Protein AF-A0A4R6KCR7-F1 (afdb_monomer)

pLDDT: mean 74.29, std 14.19, range [29.34, 93.25]

Nearest PDB structures (foldseek):
  4h79-assembly1_A  TM=2.752E-01  e=7.069E+00  Thermobifida fusca YX

Secondary structure (DSSP, 8-state):
------------------TTPPPPHHHHHHSPPHHHHHHHHTTTS-HHHHHHHHHHHHHHB-TTSSB--TT---STT-HHHHHHHHHHHTHHHHHHHHTSSTTS--HHHHHHHHHHHHHHHHHH-HHHHHHHHHHHHHTTTS-PPPHHHHHHHHHHHHHHHHTTS-HHHHHHHHHHH--

Foldseek 3Di:
DDPDDDPPPLLDFDQPDLPPDDQDPCLVVLADALLVVLLVLCPPPDVVLSVVSVVVCVVQADPLGDGDCVVQPCDLLSFSSVVSCQLCCCLVLLLCLLLVVPVNPDDPRSVVLSVVLSVCCNPRRSSSSVSSSCVSCVVSVHHGDDSNSSRVSSVVSSVVSVVVQDNVSNVSSSVSVVD

Radius of gyration: 18.77 Å; Cα contacts (8 Å, |Δi|>4): 179; chains: 1; bounding box: 59×30×53 Å

Solvent-accessible surface area (backbone atoms only — not comparable to full-atom values): 10494 Å² total; per-residue (Å²): 137,83,81,81,75,79,84,80,74,79,79,73,77,69,74,70,76,69,80,86,68,79,60,49,69,64,52,59,71,56,42,82,53,69,64,56,56,50,50,61,71,47,60,93,54,61,68,70,55,53,54,52,51,50,55,49,48,61,70,33,43,40,99,55,36,44,70,66,55,91,83,60,62,93,47,96,74,42,19,63,60,43,55,43,50,55,61,56,61,37,49,59,39,53,30,42,49,68,57,58,79,31,92,79,53,59,74,69,56,44,54,51,52,35,53,50,42,45,51,36,31,76,74,42,7,54,32,37,34,49,45,51,47,38,54,38,26,54,74,60,76,44,88,46,77,51,66,71,58,50,26,52,42,46,48,53,44,50,54,59,50,50,74,73,60,50,73,66,59,50,52,52,20,54,53,55,67,77,104

Sequence (179 aa):
MRSVGLLSSSVAFEFPDPGRIEVSDEVRNGLIDPGDLLLELYEGTDPSVIRSVQAELDRVRRPKGGYDLSGVKHHKRSGPLFLLSWITSGDYIAVQVWAEHVGVLRGKQKNEVRGRVMSIVSQYGIPVAATWTILSWASTGVRGPRLDGLNHLLGTGYYEWQGKITNGMVIDSIRKWRA

Structure (mmCIF, N/CA/C/O backbone):
data_AF-A0A4R6KCR7-F1
#
_entry.id   AF-A0A4R6KCR7-F1
#
loop_
_atom_site.group_PDB
_atom_site.id
_atom_site.type_symbol
_atom_site.label_atom_id
_atom_site.label_alt_id
_atom_site.label_comp_id
_atom_site.label_asym_id
_atom_site.label_entity_id
_atom_site.label_seq_id
_atom_site.pdbx_PDB_ins_code
_atom_site.Cartn_x
_atom_site.Cartn_y
_atom_site.Cartn_z
_atom_site.occupancy
_atom_site.B_iso_or_equiv
_atom_site.auth_seq_id
_atom_site.auth_comp_id
_atom_site.auth_asym_id
_atom_site.auth_atom_id
_atom_site.pdbx_PDB_model_num
ATOM 1 N N . MET A 1 1 ? 41.735 12.741 -29.695 1.00 34.94 1 MET A N 1
ATOM 2 C CA . MET A 1 1 ? 40.719 12.749 -28.619 1.00 34.94 1 MET A CA 1
ATOM 3 C C . MET A 1 1 ? 39.351 12.560 -29.252 1.00 34.94 1 MET A C 1
ATOM 5 O O . MET A 1 1 ? 38.923 13.432 -29.992 1.00 34.94 1 MET A O 1
ATOM 9 N N . ARG A 1 2 ? 38.714 11.400 -29.053 1.00 29.69 2 ARG A N 1
ATOM 10 C CA . ARG A 1 2 ? 37.328 11.162 -29.484 1.00 29.69 2 ARG A CA 1
ATOM 11 C C . ARG A 1 2 ? 36.409 11.623 -28.359 1.00 29.69 2 ARG A C 1
ATOM 13 O O . ARG A 1 2 ? 36.552 11.156 -27.233 1.00 29.69 2 ARG A O 1
ATOM 20 N N . SER A 1 3 ? 35.523 12.562 -28.661 1.00 29.34 3 SER A N 1
ATOM 21 C CA . SER A 1 3 ? 34.427 12.962 -27.788 1.00 29.34 3 SER A CA 1
ATOM 22 C C . SER A 1 3 ? 33.547 11.745 -27.511 1.00 29.34 3 SER A C 1
ATOM 24 O O . SER A 1 3 ? 33.056 11.085 -28.426 1.00 29.34 3 SER A O 1
ATOM 26 N N . VAL A 1 4 ? 33.397 11.421 -26.230 1.00 34.41 4 VAL A N 1
ATOM 27 C CA . VAL A 1 4 ? 32.449 10.421 -25.745 1.00 34.41 4 VAL A CA 1
ATOM 28 C C . VAL A 1 4 ? 31.061 10.994 -26.005 1.00 34.41 4 VAL A C 1
ATOM 30 O O . VAL A 1 4 ? 30.657 11.966 -25.369 1.00 34.41 4 VAL A O 1
ATOM 33 N N . GLY A 1 5 ? 30.372 10.453 -27.008 1.00 30.05 5 GLY A N 1
ATOM 34 C CA . GLY A 1 5 ? 28.989 10.805 -27.292 1.00 30.05 5 GLY A CA 1
ATOM 35 C C . GLY A 1 5 ? 28.140 10.546 -26.052 1.00 30.05 5 GLY A C 1
ATOM 36 O O . GLY A 1 5 ? 28.102 9.423 -25.549 1.00 30.05 5 GLY A O 1
ATOM 37 N N . LEU A 1 6 ? 27.486 11.595 -25.551 1.00 36.34 6 LEU A N 1
ATOM 38 C CA . LEU A 1 6 ? 26.410 11.473 -24.579 1.00 36.34 6 LEU A CA 1
ATOM 39 C C . LEU A 1 6 ? 25.368 10.507 -25.149 1.00 36.34 6 LEU A C 1
ATOM 41 O O . LEU A 1 6 ? 24.723 10.803 -26.153 1.00 36.34 6 LEU A O 1
ATOM 45 N N . LEU A 1 7 ? 25.221 9.351 -24.506 1.00 36.88 7 LEU A N 1
ATOM 46 C CA . LEU A 1 7 ? 24.157 8.393 -24.775 1.00 36.88 7 LEU A CA 1
ATOM 47 C C . LEU A 1 7 ? 22.811 9.055 -24.448 1.00 36.88 7 LEU A C 1
ATOM 49 O O . LEU A 1 7 ? 22.323 8.987 -23.324 1.00 36.88 7 LEU A O 1
ATOM 53 N N . SER A 1 8 ? 22.205 9.718 -25.432 1.00 38.47 8 SER A N 1
ATOM 54 C CA . SER A 1 8 ? 20.780 10.037 -25.425 1.00 38.47 8 SER A CA 1
ATOM 55 C C . SER A 1 8 ? 20.010 8.883 -26.069 1.00 38.47 8 SER A C 1
ATOM 57 O O . SER A 1 8 ? 19.391 9.049 -27.119 1.00 38.47 8 SER A O 1
ATOM 59 N N . SER A 1 9 ? 20.064 7.684 -25.486 1.00 41.06 9 SER A N 1
ATOM 60 C CA . SER A 1 9 ? 19.091 6.653 -25.843 1.00 41.06 9 SER A CA 1
ATOM 61 C C . SER A 1 9 ? 17.825 6.923 -25.038 1.00 41.06 9 SER A C 1
ATOM 63 O O . SER A 1 9 ? 17.717 6.600 -23.857 1.00 41.06 9 SER A O 1
ATOM 65 N N . SER A 1 10 ? 16.849 7.575 -25.665 1.00 53.72 10 SER A N 1
ATOM 66 C CA . SER A 1 10 ? 15.475 7.532 -25.176 1.00 53.72 10 SER A CA 1
ATOM 67 C C . SER A 1 10 ? 15.025 6.074 -25.248 1.00 53.72 10 SER A C 1
ATOM 69 O O . SER A 1 10 ? 14.686 5.592 -26.327 1.00 53.72 10 SER A O 1
ATOM 71 N N . VAL A 1 11 ? 15.093 5.352 -24.127 1.00 55.22 11 VAL A N 1
ATOM 72 C CA . VAL A 1 11 ? 14.535 4.000 -24.026 1.00 55.22 11 VAL A CA 1
ATOM 73 C C . VAL A 1 11 ? 13.043 4.127 -24.324 1.00 55.22 11 VAL A C 1
ATOM 75 O O . VAL A 1 11 ? 12.305 4.794 -23.592 1.00 55.22 11 VAL A O 1
ATOM 78 N N . ALA A 1 12 ? 12.620 3.566 -25.454 1.00 57.44 12 ALA A N 1
ATOM 79 C CA . ALA A 1 12 ? 11.213 3.444 -25.781 1.00 57.44 12 ALA A CA 1
ATOM 80 C C . ALA A 1 12 ? 10.637 2.361 -24.867 1.00 57.44 12 ALA A C 1
ATOM 82 O O . ALA A 1 12 ? 11.039 1.203 -24.938 1.00 57.44 12 ALA A O 1
ATOM 83 N N . PHE A 1 13 ? 9.747 2.761 -23.963 1.00 59.38 13 PHE A N 1
ATOM 84 C CA . PHE A 1 13 ? 8.995 1.818 -23.154 1.00 59.38 13 PHE A CA 1
ATOM 85 C C . PHE A 1 13 ? 7.763 1.392 -23.933 1.00 59.38 13 PHE A C 1
ATOM 87 O O . PHE A 1 13 ? 6.854 2.194 -24.154 1.00 59.38 13 PHE A O 1
ATOM 94 N N . GLU A 1 14 ? 7.727 0.124 -24.315 1.00 59.50 14 GLU A N 1
ATOM 95 C CA . GLU A 1 14 ? 6.466 -0.524 -24.622 1.00 59.50 14 GLU A CA 1
ATOM 96 C C . GLU A 1 14 ? 5.866 -1.000 -23.311 1.00 59.50 14 GLU A C 1
ATOM 98 O O . GLU A 1 14 ? 6.447 -1.798 -22.577 1.00 59.50 14 GLU A O 1
ATOM 103 N N . PHE A 1 15 ? 4.713 -0.431 -22.994 1.00 62.47 15 PHE A N 1
ATOM 104 C CA . PHE A 1 15 ? 3.974 -0.747 -21.792 1.00 62.47 15 PHE A CA 1
ATOM 105 C C . PHE A 1 15 ? 2.998 -1.868 -22.127 1.00 62.47 15 PHE A C 1
ATOM 107 O O . PHE A 1 15 ? 1.967 -1.572 -22.740 1.00 62.47 15 PHE A O 1
ATOM 114 N N . PRO A 1 16 ? 3.305 -3.131 -21.776 1.00 61.81 16 PRO A N 1
ATOM 115 C CA . PRO A 1 16 ? 2.374 -4.220 -22.005 1.00 61.81 16 PRO A CA 1
ATOM 116 C C . PRO A 1 16 ? 1.050 -3.891 -21.321 1.00 61.81 16 PRO A C 1
ATOM 118 O O . PRO A 1 16 ? 1.024 -3.325 -20.221 1.00 61.81 16 PRO A O 1
ATOM 121 N N . ASP A 1 17 ? -0.049 -4.218 -21.993 1.00 64.94 17 ASP A N 1
ATOM 122 C CA . ASP A 1 17 ? -1.379 -4.061 -21.423 1.00 64.94 17 ASP A CA 1
ATOM 123 C C . ASP A 1 17 ? -1.441 -4.866 -20.113 1.00 64.94 17 ASP A C 1
ATOM 125 O O . ASP A 1 17 ? -1.051 -6.041 -20.110 1.00 64.94 17 ASP A O 1
ATOM 129 N N . PRO A 1 18 ? -1.863 -4.272 -18.981 1.00 56.81 18 PRO A N 1
ATOM 130 C CA . PRO A 1 18 ? -1.873 -4.974 -17.705 1.00 56.81 18 PRO A CA 1
ATOM 131 C C . PRO A 1 18 ? -2.708 -6.264 -17.675 1.00 56.81 18 PRO A C 1
ATOM 133 O O . PRO A 1 18 ? -2.521 -7.050 -16.750 1.00 56.81 18 PRO A O 1
ATOM 136 N N . GLY A 1 19 ? -3.578 -6.514 -18.665 1.00 62.25 19 GLY A N 1
ATOM 137 C CA . GLY A 1 19 ? -4.166 -7.827 -18.969 1.00 62.25 19 GLY A CA 1
ATOM 138 C C . GLY A 1 19 ? -4.512 -8.711 -17.756 1.00 62.25 19 GLY A C 1
ATOM 139 O O . GLY A 1 19 ? -5.023 -8.255 -16.733 1.00 62.25 19 GLY A O 1
ATOM 140 N N . ARG A 1 20 ? -4.234 -10.019 -17.855 1.00 62.94 20 ARG A N 1
ATOM 141 C CA . ARG A 1 20 ? -4.165 -10.920 -16.691 1.00 62.94 20 ARG A CA 1
ATOM 142 C C . ARG A 1 20 ? -2.702 -11.091 -16.290 1.00 62.94 20 ARG A C 1
ATOM 144 O O . ARG A 1 20 ? -2.091 -12.096 -16.626 1.00 62.94 20 ARG A O 1
ATOM 151 N N . ILE A 1 21 ? -2.139 -10.122 -15.575 1.00 69.69 21 ILE A N 1
ATOM 152 C CA . ILE A 1 21 ? -0.848 -10.335 -14.913 1.00 69.69 21 ILE A CA 1
ATOM 153 C C . ILE A 1 21 ? -1.020 -11.370 -13.805 1.00 69.69 21 ILE A C 1
ATOM 155 O O . ILE A 1 21 ? -1.771 -11.159 -12.845 1.00 69.69 21 ILE A O 1
ATOM 159 N N . GLU A 1 22 ? -0.328 -12.493 -13.959 1.00 75.50 22 GLU A N 1
ATOM 160 C CA . GLU A 1 22 ? -0.143 -13.466 -12.893 1.00 75.50 22 GLU A CA 1
ATOM 161 C C . GLU A 1 22 ? 0.935 -12.954 -11.942 1.00 75.50 22 GLU A C 1
ATOM 163 O O . GLU A 1 22 ? 2.081 -12.746 -12.328 1.00 75.50 22 GLU A O 1
ATOM 168 N N . VAL A 1 23 ? 0.544 -12.714 -10.692 1.00 76.50 23 VAL A N 1
ATOM 169 C CA . VAL A 1 23 ? 1.469 -12.326 -9.626 1.00 76.50 23 VAL A CA 1
ATOM 170 C C . VAL A 1 23 ? 2.087 -13.599 -9.074 1.00 76.50 23 VAL A C 1
ATOM 172 O O . VAL A 1 23 ? 1.353 -14.432 -8.535 1.00 76.50 23 VAL A O 1
ATOM 175 N N . SER A 1 24 ? 3.408 -13.733 -9.191 1.00 77.75 24 SER A N 1
ATOM 176 C CA . SER A 1 24 ? 4.134 -14.841 -8.569 1.00 77.75 24 SER A CA 1
ATOM 177 C C . SER A 1 24 ? 3.988 -14.794 -7.048 1.00 77.75 24 SER A C 1
ATOM 179 O O . SER A 1 24 ? 3.844 -13.722 -6.456 1.00 77.75 24 SER A O 1
ATOM 181 N N . ASP A 1 25 ? 4.060 -15.952 -6.394 1.00 79.31 25 ASP A N 1
ATOM 182 C CA . ASP A 1 25 ? 4.005 -16.009 -4.929 1.00 79.31 25 ASP A CA 1
ATOM 183 C C . ASP A 1 25 ? 5.182 -15.259 -4.289 1.00 79.31 25 ASP A C 1
ATOM 185 O O . ASP A 1 25 ? 5.028 -14.671 -3.224 1.00 79.31 25 ASP A O 1
ATOM 189 N N . GLU A 1 26 ? 6.328 -15.194 -4.975 1.00 81.06 26 GLU A N 1
ATOM 190 C CA . GLU A 1 26 ? 7.473 -14.376 -4.565 1.00 81.06 26 GLU A CA 1
ATOM 191 C C . GLU A 1 26 ? 7.087 -12.894 -4.456 1.00 81.06 26 GLU A C 1
ATOM 193 O O . GLU A 1 26 ? 7.290 -12.283 -3.414 1.00 81.06 26 GLU A O 1
ATOM 198 N N . VAL A 1 27 ? 6.451 -12.321 -5.486 1.00 79.00 27 VAL A N 1
ATOM 199 C CA . VAL A 1 27 ? 6.015 -10.915 -5.464 1.00 79.00 27 VAL A CA 1
ATOM 200 C C . VAL A 1 27 ? 4.859 -10.705 -4.488 1.00 79.00 27 VAL A C 1
ATOM 202 O O . VAL A 1 27 ? 4.798 -9.675 -3.823 1.00 79.00 27 VAL A O 1
ATOM 205 N N . ARG A 1 28 ? 3.936 -11.666 -4.384 1.00 76.75 28 ARG A N 1
ATOM 206 C CA . ARG A 1 28 ? 2.794 -11.567 -3.467 1.00 76.75 28 ARG A CA 1
ATOM 207 C C . ARG A 1 28 ? 3.235 -11.537 -2.005 1.00 76.75 28 ARG A C 1
ATOM 209 O O . ARG A 1 28 ? 2.677 -10.763 -1.241 1.00 76.75 28 ARG A O 1
ATOM 216 N N . ASN A 1 29 ? 4.208 -12.368 -1.644 1.00 80.38 29 ASN A N 1
ATOM 217 C CA . ASN A 1 29 ? 4.650 -12.542 -0.260 1.00 80.38 29 ASN A CA 1
ATOM 218 C C . ASN A 1 29 ? 5.866 -11.672 0.093 1.00 80.38 29 ASN A C 1
ATOM 220 O O . ASN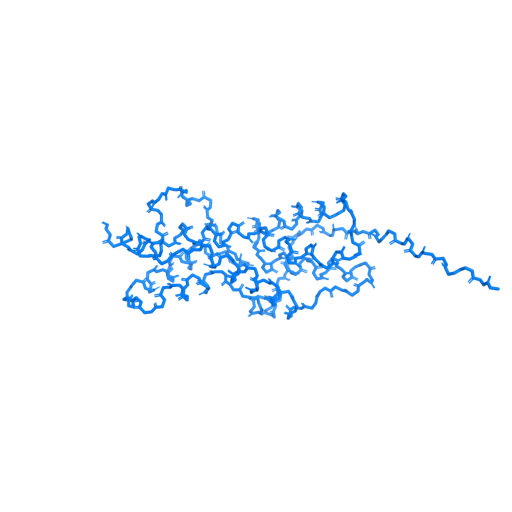 A 1 29 ? 6.162 -11.483 1.267 1.00 80.38 29 ASN A O 1
ATOM 224 N N . GLY A 1 30 ? 6.600 -11.183 -0.908 1.00 77.62 30 GLY A N 1
ATOM 225 C CA . GLY A 1 30 ? 7.827 -10.411 -0.721 1.00 77.62 30 GLY A CA 1
ATOM 226 C C . GLY A 1 30 ? 7.625 -8.900 -0.622 1.00 77.62 30 GLY A C 1
ATOM 227 O O . GLY A 1 30 ? 8.596 -8.189 -0.382 1.00 77.62 30 GLY A O 1
ATOM 228 N N . LEU A 1 31 ? 6.405 -8.396 -0.829 1.00 81.38 31 LEU A N 1
ATOM 229 C CA . LEU A 1 31 ? 6.083 -6.977 -0.681 1.00 81.38 31 LEU A CA 1
ATOM 230 C C . LEU A 1 31 ? 5.376 -6.729 0.646 1.00 81.38 31 LEU A C 1
ATOM 232 O O . LEU A 1 31 ? 4.429 -7.432 0.986 1.00 81.38 31 LEU A O 1
ATOM 236 N N . ILE A 1 32 ? 5.809 -5.687 1.349 1.00 81.81 32 ILE A N 1
ATOM 237 C CA . ILE A 1 32 ? 5.159 -5.206 2.562 1.00 81.81 32 ILE A CA 1
ATOM 238 C C . ILE A 1 32 ? 3.704 -4.815 2.274 1.00 81.81 32 ILE A C 1
ATOM 240 O O . ILE A 1 32 ? 3.407 -4.108 1.305 1.00 81.81 32 ILE A O 1
ATOM 244 N N . ASP A 1 33 ? 2.795 -5.287 3.121 1.00 84.31 33 ASP A N 1
ATOM 245 C CA . ASP A 1 33 ? 1.373 -4.994 3.022 1.00 84.31 33 ASP A CA 1
ATOM 246 C C . ASP A 1 33 ? 1.021 -3.801 3.941 1.00 84.31 33 ASP A C 1
ATOM 248 O O . ASP A 1 33 ? 1.394 -3.782 5.115 1.00 84.31 33 ASP A O 1
ATOM 252 N N . PRO A 1 34 ? 0.312 -2.767 3.449 1.00 84.44 34 PRO A N 1
ATOM 253 C CA . PRO A 1 34 ? -0.017 -1.596 4.264 1.00 84.44 34 PRO A CA 1
ATOM 254 C C . PRO A 1 34 ? -1.001 -1.903 5.405 1.00 84.44 34 PRO A C 1
ATOM 256 O O . PRO A 1 34 ? -1.097 -1.127 6.357 1.00 84.44 34 PRO A O 1
ATOM 259 N N . GLY A 1 35 ? -1.739 -3.012 5.327 1.00 89.50 35 GLY A N 1
ATOM 260 C CA . GLY A 1 35 ? -2.522 -3.542 6.434 1.00 89.50 35 GLY A CA 1
ATOM 261 C C . GLY A 1 35 ? -1.653 -4.099 7.553 1.00 89.50 35 GLY A C 1
ATOM 262 O O . GLY A 1 35 ? -2.023 -3.931 8.710 1.00 89.50 35 GLY A O 1
ATOM 263 N N . ASP A 1 36 ? -0.484 -4.663 7.245 1.00 89.56 36 ASP A N 1
ATOM 264 C CA . ASP A 1 36 ? 0.458 -5.118 8.272 1.00 89.56 36 ASP A CA 1
ATOM 265 C C . ASP A 1 36 ? 0.994 -3.912 9.057 1.00 89.56 36 ASP A C 1
ATOM 267 O O . ASP A 1 36 ? 0.925 -3.903 10.284 1.00 89.56 36 ASP A O 1
ATOM 271 N N . LEU A 1 37 ? 1.364 -2.818 8.374 1.00 89.44 37 LEU A N 1
ATOM 272 C CA . LEU A 1 37 ? 1.721 -1.560 9.049 1.00 89.44 37 LEU A CA 1
ATOM 273 C C . LEU A 1 37 ? 0.551 -0.986 9.869 1.00 89.44 37 LEU A C 1
ATOM 275 O O . LEU A 1 37 ? 0.747 -0.416 10.945 1.00 89.44 37 LEU A O 1
ATOM 279 N N . LEU A 1 38 ? -0.688 -1.103 9.377 1.00 91.56 38 LEU A N 1
ATOM 280 C CA . LEU A 1 38 ? -1.853 -0.698 10.162 1.00 91.56 38 LEU A CA 1
ATOM 281 C C . LEU A 1 38 ? -1.973 -1.535 11.440 1.00 91.56 38 LEU A C 1
ATOM 283 O O . LEU A 1 38 ? -2.311 -0.982 12.478 1.00 91.56 38 LEU A O 1
ATOM 287 N N . LEU A 1 39 ? -1.712 -2.839 11.390 1.00 92.62 39 LEU A N 1
ATOM 288 C CA . LEU A 1 39 ? -1.746 -3.696 12.574 1.00 92.62 39 LEU A CA 1
ATOM 289 C C . LEU A 1 39 ? -0.618 -3.345 13.548 1.00 92.62 39 LEU A C 1
ATOM 291 O O . LEU A 1 39 ? -0.894 -3.244 14.742 1.00 92.62 39 LEU A O 1
ATOM 295 N N . GLU A 1 40 ? 0.587 -3.056 13.045 1.00 92.06 40 GLU A N 1
ATOM 296 C CA . GLU A 1 40 ? 1.712 -2.546 13.845 1.00 92.06 40 GLU A CA 1
ATOM 297 C C . GLU A 1 40 ? 1.321 -1.272 14.612 1.00 92.06 40 GLU A C 1
ATOM 299 O O . GLU A 1 40 ? 1.567 -1.146 15.809 1.00 92.06 40 GLU A O 1
ATOM 304 N N . LEU A 1 41 ? 0.616 -0.337 13.963 1.00 91.38 41 LEU A N 1
ATOM 305 C CA . LEU A 1 41 ? 0.118 0.881 14.617 1.00 91.38 41 LEU A CA 1
ATOM 306 C C . LEU A 1 41 ? -0.875 0.615 15.758 1.00 91.38 41 LEU A C 1
ATOM 308 O O . LEU A 1 41 ? -1.099 1.491 16.595 1.00 91.38 41 LEU A O 1
ATOM 312 N N . TYR A 1 42 ? -1.502 -0.559 15.773 1.00 91.25 42 TYR A N 1
ATOM 313 C CA . TYR A 1 42 ? -2.482 -0.981 16.770 1.00 91.25 42 TYR A CA 1
ATOM 314 C C . TYR A 1 42 ? -1.899 -1.986 17.770 1.00 91.25 42 TYR A C 1
ATOM 316 O O . TYR A 1 42 ? -2.629 -2.473 18.644 1.00 91.25 42 TYR A O 1
ATOM 324 N N . GLU A 1 43 ? -0.602 -2.285 17.695 1.00 89.62 43 GLU A N 1
ATOM 325 C CA . GLU A 1 43 ? 0.080 -3.088 18.702 1.00 89.62 43 GLU A CA 1
ATOM 326 C C . GLU A 1 43 ? -0.062 -2.466 20.097 1.00 89.62 43 GLU A C 1
ATOM 328 O O . GLU A 1 43 ? -0.155 -1.251 20.283 1.00 89.62 43 GLU A O 1
ATOM 333 N N . GLY A 1 44 ? -0.153 -3.325 21.113 1.00 86.25 44 GLY A N 1
ATOM 334 C CA . GLY A 1 44 ? -0.387 -2.899 22.496 1.00 86.25 44 GLY A CA 1
ATOM 335 C C . GLY A 1 44 ? -1.827 -2.468 22.804 1.00 86.25 44 GLY A C 1
ATOM 336 O O . GLY A 1 44 ? -2.129 -2.133 23.951 1.00 86.25 44 GLY A O 1
ATOM 337 N N . THR A 1 45 ? -2.738 -2.502 21.826 1.00 88.56 45 THR A N 1
ATOM 338 C CA . THR A 1 45 ? -4.178 -2.347 22.074 1.00 88.56 45 THR A CA 1
ATOM 339 C C . THR A 1 45 ? -4.823 -3.670 22.503 1.00 88.56 45 THR A C 1
ATOM 341 O O . THR A 1 45 ? -4.192 -4.726 22.522 1.00 88.56 45 THR A O 1
ATOM 344 N N . ASP A 1 46 ? -6.100 -3.618 22.893 1.00 90.31 46 ASP A N 1
ATOM 345 C CA . ASP A 1 46 ? -6.846 -4.820 23.274 1.00 90.31 46 ASP A CA 1
ATOM 346 C C . ASP A 1 46 ? -6.867 -5.845 22.117 1.00 90.31 46 ASP A C 1
ATOM 348 O O . ASP A 1 46 ? -7.247 -5.477 20.999 1.00 90.31 46 ASP A O 1
ATOM 352 N N . PRO A 1 47 ? -6.542 -7.132 22.357 1.00 92.50 47 PRO A N 1
ATOM 353 C CA . PRO A 1 47 ? -6.512 -8.155 21.310 1.00 92.50 47 PRO A CA 1
ATOM 354 C C . PRO A 1 47 ? -7.816 -8.299 20.509 1.00 92.50 47 PRO A C 1
ATOM 356 O O . PRO A 1 47 ? -7.788 -8.724 19.355 1.00 92.50 47 PRO A O 1
ATOM 359 N N . SER A 1 48 ? -8.972 -7.966 21.090 1.00 90.69 48 SER A N 1
ATOM 360 C CA . SER A 1 48 ? -10.257 -7.955 20.376 1.00 90.69 48 SER A CA 1
ATOM 361 C C . SER A 1 48 ? -10.333 -6.866 19.305 1.00 90.69 48 SER A C 1
ATOM 363 O O . SER A 1 48 ? -10.921 -7.093 18.246 1.00 90.69 48 SER A O 1
ATOM 365 N N . VAL A 1 49 ? -9.695 -5.715 19.540 1.00 89.56 49 VAL A N 1
ATOM 366 C CA . VAL A 1 49 ? -9.590 -4.633 18.556 1.00 89.56 49 VAL A CA 1
ATOM 367 C C . VAL A 1 49 ? -8.713 -5.090 17.402 1.00 89.56 49 VAL A C 1
ATOM 369 O O . VAL A 1 49 ? -9.154 -5.001 16.263 1.00 89.56 49 VAL A O 1
ATOM 372 N N . ILE A 1 50 ? -7.539 -5.659 17.689 1.00 92.31 50 ILE A N 1
ATOM 373 C CA . ILE A 1 50 ? -6.617 -6.171 16.661 1.00 92.31 50 ILE A CA 1
ATOM 374 C C . ILE A 1 50 ? -7.315 -7.213 15.777 1.00 92.31 50 ILE A C 1
ATOM 376 O O . ILE A 1 50 ? -7.295 -7.092 14.556 1.00 92.31 50 ILE A O 1
ATOM 380 N N . ARG A 1 51 ? -8.026 -8.183 16.374 1.00 91.81 51 ARG A N 1
ATOM 381 C CA . ARG A 1 51 ? -8.811 -9.174 15.610 1.00 91.81 51 ARG A CA 1
ATOM 382 C C . ARG A 1 51 ? -9.888 -8.536 14.732 1.00 91.81 51 ARG A C 1
ATOM 384 O O . ARG A 1 51 ? -10.112 -8.994 13.618 1.00 91.81 51 ARG A O 1
ATOM 391 N N . SER A 1 52 ? -10.548 -7.490 15.225 1.00 90.00 52 SER A N 1
ATOM 392 C CA . SER A 1 52 ? -11.578 -6.775 14.462 1.00 90.00 52 SER A CA 1
ATOM 393 C C . SER A 1 52 ? -10.977 -5.995 13.291 1.00 90.00 52 SER A C 1
ATOM 395 O O . SER A 1 52 ? -11.549 -5.993 12.205 1.00 90.00 52 SER A O 1
ATOM 397 N N . VAL A 1 53 ? -9.812 -5.367 13.492 1.00 91.00 53 VAL A N 1
ATOM 398 C CA . VAL A 1 53 ? -9.066 -4.698 12.418 1.00 91.00 53 VAL A CA 1
ATOM 399 C C . VAL A 1 53 ? -8.635 -5.713 11.364 1.00 91.00 53 VAL A C 1
ATOM 401 O O . VAL A 1 53 ? -8.899 -5.488 10.189 1.00 91.00 53 VAL A O 1
ATOM 404 N N . GLN A 1 54 ? -8.055 -6.847 11.771 1.00 93.25 54 GLN A N 1
ATOM 405 C CA . GLN A 1 54 ? -7.657 -7.916 10.851 1.00 93.25 54 GLN A CA 1
ATOM 406 C C . GLN A 1 54 ? -8.835 -8.411 10.005 1.00 93.25 54 GLN A C 1
ATOM 408 O O . GLN A 1 54 ? -8.723 -8.476 8.787 1.00 93.25 54 GLN A O 1
ATOM 413 N N . ALA A 1 55 ? -9.981 -8.704 10.627 1.00 90.88 55 ALA A N 1
ATOM 414 C CA . ALA A 1 55 ? -11.159 -9.180 9.903 1.00 90.88 55 ALA A CA 1
ATOM 415 C C . ALA A 1 55 ? -11.645 -8.172 8.847 1.00 90.88 55 ALA A C 1
ATOM 417 O O . ALA A 1 55 ? -12.080 -8.556 7.762 1.00 90.88 55 ALA A O 1
ATOM 418 N N . GLU A 1 56 ? -11.548 -6.875 9.138 1.00 88.81 56 GLU A N 1
ATOM 419 C CA . GLU A 1 56 ? -11.899 -5.837 8.174 1.00 88.81 56 GLU A CA 1
ATOM 420 C C . GLU A 1 56 ? -10.860 -5.649 7.077 1.00 88.81 56 GLU A C 1
ATOM 422 O O . GLU A 1 56 ? -11.239 -5.453 5.921 1.00 88.81 56 GLU A O 1
ATOM 427 N N . LEU A 1 57 ? -9.572 -5.769 7.406 1.00 90.19 57 LEU A N 1
ATOM 428 C CA . LEU A 1 57 ? -8.515 -5.842 6.403 1.00 90.19 57 LEU A CA 1
ATOM 429 C C . LEU A 1 57 ? -8.782 -7.000 5.445 1.00 90.19 57 LEU A C 1
ATOM 431 O O . LEU A 1 57 ? -8.803 -6.778 4.240 1.00 90.19 57 LEU A O 1
ATOM 435 N N . ASP A 1 58 ? -9.078 -8.191 5.959 1.00 90.31 58 ASP A N 1
ATOM 436 C CA . ASP A 1 58 ? -9.380 -9.365 5.140 1.00 90.31 58 ASP A CA 1
ATOM 437 C C . ASP A 1 58 ? -10.634 -9.150 4.278 1.00 90.31 58 ASP A C 1
ATOM 439 O O . ASP A 1 58 ? -10.661 -9.555 3.116 1.00 90.31 58 ASP A O 1
ATOM 443 N N . ARG A 1 59 ? -11.655 -8.452 4.801 1.00 88.44 59 ARG A N 1
ATOM 444 C CA . ARG A 1 59 ? -12.884 -8.125 4.058 1.00 88.44 59 ARG A CA 1
ATOM 445 C C . ARG A 1 59 ? -12.632 -7.191 2.874 1.00 88.44 59 ARG A C 1
ATOM 447 O O . ARG A 1 59 ? -13.276 -7.345 1.837 1.00 88.44 59 ARG A O 1
ATOM 454 N N . VAL A 1 60 ? -11.766 -6.188 3.033 1.00 86.12 60 VAL A N 1
ATOM 455 C CA . VAL A 1 60 ? -11.471 -5.202 1.974 1.00 86.12 60 VAL A CA 1
ATOM 456 C C . VAL A 1 60 ? -10.253 -5.567 1.125 1.00 86.12 60 VAL A C 1
ATOM 458 O O . VAL A 1 60 ? -10.016 -4.926 0.099 1.00 86.12 60 VAL A O 1
ATOM 461 N N . ARG A 1 61 ? -9.479 -6.587 1.508 1.00 86.12 61 ARG A N 1
ATOM 462 C CA . ARG A 1 61 ? -8.316 -7.059 0.753 1.00 86.12 61 ARG A CA 1
ATOM 463 C C . ARG A 1 61 ? -8.770 -7.725 -0.544 1.00 86.12 61 ARG A C 1
ATOM 465 O O . ARG A 1 61 ? -9.669 -8.564 -0.573 1.00 86.12 61 ARG A O 1
ATOM 472 N N . ARG A 1 62 ? -8.141 -7.347 -1.655 1.00 79.62 62 ARG A N 1
ATOM 473 C CA . ARG A 1 62 ? -8.459 -7.913 -2.972 1.00 79.62 62 ARG A CA 1
ATOM 474 C C . ARG A 1 62 ? -7.714 -9.234 -3.191 1.00 79.62 62 ARG A C 1
ATOM 476 O O . ARG A 1 62 ? -6.580 -9.369 -2.733 1.00 79.62 62 ARG A O 1
ATOM 483 N N . PRO A 1 63 ? -8.256 -10.166 -4.002 1.00 72.81 63 PRO A N 1
ATOM 484 C CA . PRO A 1 63 ? -7.606 -11.453 -4.289 1.00 72.81 63 PRO A CA 1
ATOM 485 C C . PRO A 1 63 ? -6.198 -11.350 -4.894 1.00 72.81 63 PRO A C 1
ATOM 487 O O . PRO A 1 63 ? -5.408 -12.282 -4.791 1.00 72.81 63 PRO A O 1
ATOM 490 N N . LYS A 1 64 ? -5.886 -10.230 -5.556 1.00 66.06 64 LYS A N 1
ATOM 491 C CA . LYS A 1 64 ? -4.591 -9.978 -6.209 1.00 66.06 64 LYS A CA 1
ATOM 492 C C . LYS A 1 64 ? -3.676 -9.032 -5.413 1.00 66.06 64 LYS A C 1
ATOM 494 O O . LYS A 1 64 ? -2.634 -8.623 -5.922 1.00 66.06 64 LYS A O 1
ATOM 499 N N . GLY A 1 65 ? -4.050 -8.718 -4.171 1.00 69.81 65 GLY A N 1
ATOM 500 C CA . GLY A 1 65 ? -3.380 -7.752 -3.302 1.00 69.81 65 GLY A CA 1
ATOM 501 C C . GLY A 1 65 ? -3.989 -6.351 -3.365 1.00 69.81 65 GLY A C 1
ATOM 502 O O . GLY A 1 65 ? -4.768 -6.029 -4.262 1.00 69.81 65 GLY A O 1
ATOM 503 N N . GLY A 1 66 ? -3.636 -5.510 -2.391 1.00 75.62 66 GLY A N 1
ATOM 504 C CA . GLY A 1 66 ? -4.231 -4.183 -2.209 1.00 75.62 66 GLY A CA 1
ATOM 505 C C . GLY A 1 66 ? -5.626 -4.214 -1.575 1.00 75.62 66 GLY A C 1
ATOM 506 O O . GLY A 1 66 ? -6.141 -5.272 -1.207 1.00 75.62 66 GLY A O 1
ATOM 507 N N . TYR A 1 67 ? -6.239 -3.034 -1.461 1.00 81.38 67 TYR A N 1
ATOM 508 C CA . TYR A 1 67 ? -7.454 -2.813 -0.675 1.00 81.38 67 TYR A CA 1
ATOM 509 C C . TYR A 1 67 ? -8.534 -2.085 -1.477 1.00 81.38 67 TYR A C 1
ATOM 511 O O . TYR A 1 67 ? -8.274 -1.050 -2.088 1.00 81.38 67 TYR A O 1
ATOM 519 N N . ASP A 1 68 ? -9.763 -2.604 -1.471 1.00 81.75 68 ASP A N 1
ATOM 520 C CA . ASP A 1 68 ? -10.919 -1.894 -2.012 1.00 81.75 68 ASP A CA 1
ATOM 521 C C . ASP A 1 68 ? -11.539 -0.962 -0.967 1.00 81.75 68 ASP A C 1
ATOM 523 O O . ASP A 1 68 ? -12.337 -1.366 -0.121 1.00 81.75 68 ASP A O 1
ATOM 527 N N . LEU A 1 69 ? -11.171 0.315 -1.051 1.00 77.19 69 LEU A N 1
ATOM 528 C CA . LEU A 1 69 ? -11.658 1.355 -0.147 1.00 77.19 69 LEU A CA 1
ATOM 529 C C . LEU A 1 69 ? -12.750 2.231 -0.771 1.00 77.19 69 LEU A C 1
ATOM 531 O O . LEU A 1 69 ? -13.145 3.225 -0.169 1.00 77.19 69 LEU A O 1
ATOM 535 N N . SER A 1 70 ? -13.276 1.870 -1.947 1.00 71.00 70 SER A N 1
ATOM 536 C CA . SER A 1 70 ? -14.267 2.670 -2.687 1.00 71.00 70 SER A CA 1
ATOM 537 C C . SER A 1 70 ? -15.560 2.959 -1.900 1.00 71.00 70 SER A C 1
ATOM 539 O O . SER A 1 70 ? -16.220 3.970 -2.137 1.00 71.00 70 SER A O 1
ATOM 541 N N . GLY A 1 71 ? -15.896 2.121 -0.912 1.00 64.19 71 GLY A N 1
ATOM 542 C CA . GLY A 1 71 ? -17.015 2.324 0.019 1.00 64.19 71 GLY A CA 1
ATOM 543 C C . GLY A 1 71 ? -16.643 2.959 1.367 1.00 64.19 71 GLY A C 1
ATOM 544 O O . GLY A 1 71 ? -17.532 3.283 2.161 1.00 64.19 71 GLY A O 1
ATOM 545 N N . VAL A 1 72 ? -15.353 3.150 1.655 1.00 67.19 72 VAL A N 1
ATOM 546 C CA . VAL A 1 72 ? -14.880 3.747 2.909 1.00 67.19 72 VAL A CA 1
ATOM 547 C C . VAL A 1 72 ? -15.013 5.256 2.789 1.00 67.19 72 VAL A C 1
ATOM 549 O O . VAL A 1 72 ? -14.172 5.945 2.219 1.00 67.19 72 VAL A O 1
ATOM 552 N N . LYS A 1 73 ? -16.099 5.804 3.333 1.00 57.69 73 LYS A N 1
ATOM 553 C CA . LYS A 1 73 ? -16.287 7.257 3.349 1.00 57.69 73 LYS A CA 1
ATOM 554 C C . LYS A 1 73 ? -15.100 7.899 4.079 1.00 57.69 73 LYS A C 1
ATOM 556 O O . LYS A 1 73 ? -14.818 7.507 5.205 1.00 57.69 73 LYS A O 1
ATOM 561 N N . HIS A 1 74 ? -14.434 8.914 3.524 1.00 58.31 74 HIS A N 1
ATOM 562 C CA . HIS A 1 74 ? -13.383 9.683 4.225 1.00 58.31 74 HIS A CA 1
ATOM 563 C C . HIS A 1 74 ? -13.964 10.621 5.297 1.00 58.31 74 HIS A C 1
ATOM 565 O O . HIS A 1 74 ? -13.626 11.798 5.412 1.00 58.31 74 HIS A O 1
ATOM 571 N N . HIS A 1 75 ? -14.913 10.130 6.079 1.00 55.06 75 HIS A N 1
ATOM 572 C CA . HIS A 1 75 ? -15.411 10.836 7.236 1.00 55.06 75 HIS A CA 1
ATOM 573 C C . HIS A 1 75 ? -14.546 10.438 8.422 1.00 55.06 75 HIS A C 1
ATOM 575 O O . HIS A 1 75 ? -14.089 9.303 8.526 1.00 55.06 75 HIS A O 1
ATOM 581 N N . LYS A 1 76 ? -14.392 11.342 9.390 1.00 56.62 76 LYS A N 1
ATOM 582 C CA . LYS A 1 76 ? -13.694 11.044 10.647 1.00 56.62 76 LYS A CA 1
ATOM 583 C C . LYS A 1 76 ? -14.259 9.816 11.386 1.00 56.62 76 LYS A C 1
ATOM 585 O O . LYS A 1 76 ? -13.650 9.437 12.372 1.00 56.62 76 LYS A O 1
ATOM 590 N N . ARG A 1 77 ? -15.391 9.231 10.964 1.00 59.03 77 ARG A N 1
ATOM 591 C CA . ARG A 1 77 ? -16.081 8.078 11.569 1.00 59.03 77 ARG A CA 1
ATOM 592 C C . ARG A 1 77 ? -15.607 6.702 11.079 1.00 59.03 77 ARG A C 1
ATOM 594 O O . ARG A 1 77 ? -16.091 5.711 11.597 1.00 59.03 77 ARG A O 1
ATOM 601 N N . SER A 1 78 ? -14.669 6.619 10.139 1.00 69.06 78 SER A N 1
ATOM 602 C CA . SER A 1 78 ? -14.320 5.342 9.481 1.00 69.06 78 SER A CA 1
ATOM 603 C C . SER A 1 78 ? -13.249 4.514 10.206 1.00 69.06 78 SER A C 1
ATOM 605 O O . SER A 1 78 ? -12.777 3.519 9.664 1.00 69.06 78 SER A O 1
ATOM 607 N N . GLY A 1 79 ? -12.867 4.923 11.424 1.00 85.56 79 GLY A N 1
ATOM 608 C CA . GLY A 1 79 ? -11.951 4.194 12.312 1.00 85.56 79 GLY A CA 1
ATOM 609 C C . GLY A 1 79 ? -10.649 3.740 11.629 1.00 85.56 79 GLY A C 1
ATOM 610 O O . GLY A 1 79 ? -10.113 4.502 10.827 1.00 85.56 79 GLY A O 1
ATOM 611 N N . PRO A 1 80 ? -10.121 2.534 11.919 1.00 88.00 80 PRO A N 1
ATOM 612 C CA . PRO A 1 80 ? -8.935 1.980 11.259 1.00 88.00 80 PRO A CA 1
ATOM 613 C C . PRO A 1 80 ? -8.917 2.071 9.729 1.00 88.00 80 PRO A C 1
ATOM 615 O O . PRO A 1 80 ? -7.861 2.333 9.161 1.00 88.00 80 PRO A O 1
ATOM 618 N N . LEU A 1 81 ? -10.064 1.955 9.048 1.00 87.50 81 LEU A N 1
ATOM 619 C CA . LEU A 1 81 ? -10.114 2.075 7.585 1.00 87.50 81 LEU A CA 1
ATOM 620 C C . LEU A 1 81 ? -9.814 3.499 7.094 1.00 87.50 81 LEU A C 1
ATOM 622 O O . LEU A 1 81 ? -9.357 3.673 5.967 1.00 87.50 81 LEU A O 1
ATOM 626 N N . PHE A 1 82 ? -10.011 4.523 7.932 1.00 85.19 82 PHE A N 1
ATOM 627 C CA . PHE A 1 82 ? -9.512 5.867 7.638 1.00 85.19 82 PHE A CA 1
ATOM 628 C C . PHE A 1 82 ? -7.981 5.885 7.634 1.00 85.19 82 PHE A C 1
ATOM 630 O O . PHE A 1 82 ? -7.399 6.381 6.677 1.00 85.19 82 PHE A O 1
ATOM 637 N N . LEU A 1 83 ? -7.321 5.321 8.649 1.00 87.69 83 LEU A N 1
ATOM 638 C CA . LEU A 1 83 ? -5.854 5.269 8.699 1.00 87.69 83 LEU A CA 1
ATOM 639 C C . LEU A 1 83 ? -5.284 4.424 7.565 1.00 87.69 83 LEU A C 1
ATOM 641 O O . LEU A 1 83 ? -4.357 4.875 6.898 1.00 87.69 83 LEU A O 1
ATOM 645 N N . LEU A 1 84 ? -5.903 3.276 7.280 1.00 87.81 84 LEU A N 1
ATOM 646 C CA . LEU A 1 84 ? -5.581 2.482 6.102 1.00 87.81 84 LEU A CA 1
ATOM 647 C C . LEU A 1 84 ? -5.681 3.338 4.846 1.00 87.81 84 LEU A C 1
ATOM 649 O O . LEU A 1 84 ? -4.712 3.416 4.111 1.00 87.81 84 LEU A O 1
ATOM 653 N N . SER A 1 85 ? -6.792 4.061 4.655 1.00 82.06 85 SER A N 1
ATOM 654 C CA . SER A 1 85 ? -6.951 4.943 3.499 1.00 82.06 85 SER A CA 1
ATOM 655 C C . SER A 1 85 ? -5.860 6.000 3.409 1.00 82.06 85 SER A C 1
ATOM 657 O O . SER A 1 85 ? -5.524 6.380 2.304 1.00 82.06 85 SER A O 1
ATOM 659 N N . TRP A 1 86 ? -5.279 6.468 4.518 1.00 80.06 86 TRP A N 1
ATOM 660 C CA . TRP A 1 86 ? -4.150 7.404 4.501 1.00 80.06 86 TRP A CA 1
ATOM 661 C C . TRP A 1 86 ? -2.832 6.722 4.126 1.00 80.06 86 TRP A C 1
ATOM 663 O O . TRP A 1 86 ? -2.108 7.241 3.280 1.00 80.06 86 TRP A O 1
ATOM 673 N N . ILE A 1 87 ? -2.547 5.554 4.705 1.00 81.12 87 ILE A N 1
ATOM 674 C CA . ILE A 1 87 ? -1.347 4.754 4.409 1.00 81.12 87 ILE A CA 1
ATOM 675 C C . ILE A 1 87 ? -1.377 4.285 2.945 1.00 81.12 87 ILE A C 1
ATOM 677 O O . ILE A 1 87 ? -0.370 4.362 2.246 1.00 81.12 87 ILE A O 1
ATOM 681 N N . THR A 1 88 ? -2.555 3.900 2.446 1.00 76.50 88 THR A N 1
ATOM 682 C CA . THR A 1 88 ? -2.794 3.503 1.052 1.00 76.50 88 THR A CA 1
ATOM 683 C C . THR A 1 88 ? -3.078 4.685 0.126 1.00 76.50 88 THR A C 1
ATOM 685 O O . THR A 1 88 ? -2.918 4.548 -1.073 1.00 76.50 88 THR A O 1
ATOM 688 N N . SER A 1 89 ? -3.443 5.882 0.613 1.00 64.69 89 SER A N 1
ATOM 689 C CA . SER A 1 89 ? -3.377 7.120 -0.204 1.00 64.69 89 SER A CA 1
ATOM 690 C C . SER A 1 89 ? -1.934 7.382 -0.647 1.00 64.69 89 SER A C 1
ATOM 692 O O . SER A 1 89 ? -1.676 8.019 -1.671 1.00 64.69 89 SER A O 1
ATOM 694 N N . GLY A 1 90 ? -0.995 6.788 0.090 1.00 55.62 90 GLY A N 1
ATOM 695 C CA . GLY A 1 90 ? 0.331 6.410 -0.349 1.00 55.62 90 GLY A CA 1
ATOM 696 C C . GLY A 1 90 ? 0.407 5.450 -1.546 1.00 55.62 90 GLY A C 1
ATOM 697 O O . GLY A 1 90 ? 1.475 4.938 -1.822 1.00 55.62 90 GLY A O 1
ATOM 698 N N . ASP A 1 91 ? -0.621 5.249 -2.360 1.00 56.84 91 ASP A N 1
ATOM 699 C CA . ASP A 1 91 ? -0.455 4.654 -3.692 1.00 56.84 91 ASP A CA 1
ATOM 700 C C . ASP A 1 91 ? 0.411 5.567 -4.592 1.00 56.84 91 ASP A C 1
ATOM 702 O O . ASP A 1 91 ? 1.046 5.114 -5.542 1.00 56.84 91 ASP A O 1
ATOM 706 N N . TYR A 1 92 ? 0.566 6.849 -4.227 1.00 51.78 92 TYR A N 1
ATOM 707 C CA . TYR A 1 92 ? 1.647 7.714 -4.717 1.00 51.78 92 TYR A CA 1
ATOM 708 C C . TYR A 1 92 ? 3.050 7.298 -4.245 1.00 51.78 92 TYR A C 1
ATOM 710 O O . TYR A 1 92 ? 4.002 7.574 -4.971 1.00 51.78 92 TYR A O 1
ATOM 718 N N . ILE A 1 93 ? 3.192 6.653 -3.078 1.00 58.03 93 ILE A N 1
ATOM 719 C CA . ILE A 1 93 ? 4.439 6.013 -2.619 1.00 58.03 93 ILE A CA 1
ATOM 720 C C . ILE A 1 93 ? 4.766 4.909 -3.594 1.00 58.03 93 ILE A C 1
ATOM 722 O O . ILE A 1 93 ? 5.851 4.920 -4.147 1.00 58.03 93 ILE A O 1
ATOM 726 N N 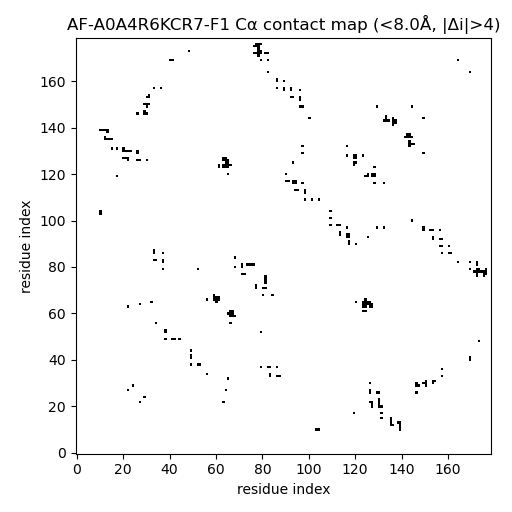. ALA A 1 94 ? 3.811 4.027 -3.902 1.00 59.41 94 ALA A N 1
ATOM 727 C CA . ALA A 1 94 ? 4.032 3.016 -4.920 1.00 59.41 94 ALA A CA 1
ATOM 728 C C . ALA A 1 94 ? 4.445 3.671 -6.249 1.00 59.41 94 ALA A C 1
ATOM 730 O O . ALA A 1 94 ? 5.420 3.337 -6.913 1.00 59.41 94 ALA A O 1
ATOM 731 N N . VAL A 1 95 ? 3.811 4.763 -6.619 1.00 58.38 95 VAL A N 1
ATOM 732 C CA . VAL A 1 95 ? 4.204 5.404 -7.866 1.00 58.38 95 VAL A CA 1
ATOM 733 C C . VAL A 1 95 ? 5.568 6.103 -7.778 1.00 58.38 95 VAL A C 1
ATOM 735 O O . VAL A 1 95 ? 6.259 6.169 -8.787 1.00 58.38 95 VAL A O 1
ATOM 738 N N . GLN A 1 96 ? 6.008 6.589 -6.615 1.00 55.44 96 GLN A N 1
ATOM 739 C CA . GLN A 1 96 ? 7.369 7.092 -6.396 1.00 55.44 96 GLN A CA 1
ATOM 740 C C . GLN A 1 96 ? 8.390 5.956 -6.379 1.00 55.44 96 GLN A C 1
ATOM 742 O O . GLN A 1 96 ? 9.304 5.987 -7.183 1.00 55.44 96 GLN A O 1
ATOM 747 N N . VAL A 1 97 ? 8.183 4.912 -5.585 1.00 58.44 97 VAL A N 1
ATOM 748 C CA . VAL A 1 97 ? 9.015 3.706 -5.494 1.00 58.44 97 VAL A CA 1
ATOM 749 C C . VAL A 1 97 ? 9.260 3.082 -6.875 1.00 58.44 97 VAL A C 1
ATOM 751 O O . VAL A 1 97 ? 10.391 2.742 -7.229 1.00 58.44 97 VAL A O 1
ATOM 754 N N . TRP A 1 98 ? 8.218 3.009 -7.707 1.00 63.59 98 TRP A N 1
ATOM 755 C CA . TRP A 1 98 ? 8.303 2.446 -9.053 1.00 63.59 98 TRP A CA 1
ATOM 756 C C . TRP A 1 98 ? 8.737 3.460 -10.125 1.00 63.59 98 TRP A C 1
ATOM 758 O O . TRP A 1 98 ? 9.341 3.066 -11.124 1.00 63.59 98 TRP A O 1
ATOM 768 N N . ALA A 1 99 ? 8.504 4.763 -9.913 1.00 55.00 99 ALA 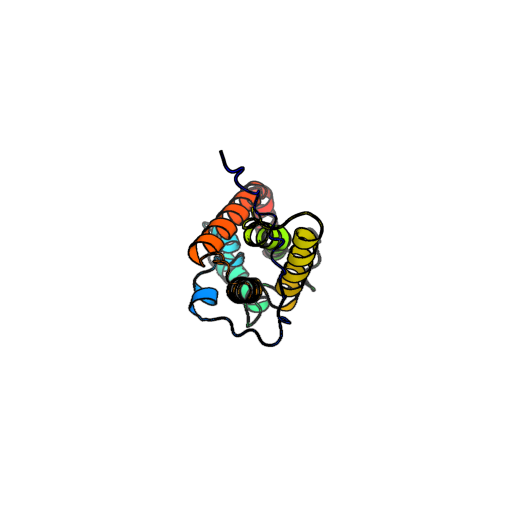A N 1
ATOM 769 C CA . ALA A 1 99 ? 8.995 5.854 -10.763 1.00 55.00 99 ALA A CA 1
ATOM 770 C C . ALA A 1 99 ? 10.237 6.577 -10.198 1.00 55.00 99 ALA A C 1
ATOM 772 O O . ALA A 1 99 ? 10.496 7.718 -10.591 1.00 55.00 99 ALA A O 1
ATOM 773 N N . GLU A 1 100 ? 11.012 5.947 -9.312 1.00 55.59 100 GLU A N 1
ATOM 774 C CA . GLU A 1 100 ? 12.312 6.433 -8.820 1.00 55.59 100 GLU A CA 1
ATOM 775 C C . GLU A 1 100 ? 13.498 5.625 -9.343 1.00 55.59 100 GLU A C 1
ATOM 777 O O . GLU A 1 100 ? 14.613 6.139 -9.364 1.00 55.59 100 GLU A O 1
ATOM 782 N N . HIS A 1 101 ? 13.268 4.481 -9.996 1.00 58.16 101 HIS A N 1
ATOM 783 C CA . HIS A 1 101 ? 14.256 3.859 -10.903 1.00 58.16 101 HIS A CA 1
ATOM 784 C C . HIS A 1 101 ? 14.444 4.668 -12.216 1.00 58.16 101 HIS A C 1
ATOM 786 O O . HIS A 1 101 ? 14.812 4.175 -13.278 1.00 58.16 101 HIS A O 1
ATOM 792 N N . VAL A 1 102 ? 14.189 5.972 -12.118 1.00 50.09 102 VAL A N 1
ATOM 793 C CA . VAL A 1 102 ? 13.902 6.972 -13.146 1.00 50.09 102 VAL A CA 1
ATOM 794 C C . VAL A 1 102 ? 15.078 7.911 -13.367 1.00 50.09 102 VAL A C 1
ATOM 796 O O . VAL A 1 102 ? 14.954 8.911 -14.065 1.00 50.09 102 VAL A O 1
ATOM 799 N N . GLY A 1 103 ? 16.277 7.516 -12.932 1.00 51.44 103 GLY A N 1
ATOM 800 C CA . GLY A 1 103 ? 17.5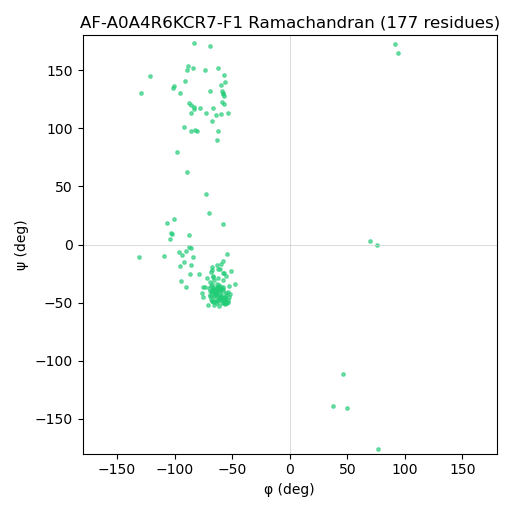02 8.054 -13.532 1.00 51.44 103 GLY A CA 1
ATOM 801 C C . GLY A 1 103 ? 17.493 7.951 -15.071 1.00 51.44 103 GLY A C 1
ATOM 802 O O . GLY A 1 103 ? 18.149 8.740 -15.745 1.00 51.44 103 GLY A O 1
ATOM 803 N N . VAL A 1 104 ? 16.688 7.028 -15.623 1.00 57.75 104 VAL A N 1
ATOM 804 C CA . VAL A 1 104 ? 16.514 6.779 -17.062 1.00 57.75 104 VAL A CA 1
ATOM 805 C C . VAL A 1 104 ? 15.320 7.528 -17.688 1.00 57.75 104 VAL A C 1
ATOM 807 O O . VAL A 1 104 ? 15.386 7.895 -18.859 1.00 57.75 104 VAL A O 1
ATOM 810 N N . LEU A 1 105 ? 14.231 7.789 -16.950 1.00 64.75 105 LEU A N 1
ATOM 811 C CA . LEU A 1 105 ? 12.982 8.329 -17.521 1.00 64.75 105 LEU A CA 1
ATOM 812 C C . LEU A 1 105 ? 12.845 9.844 -17.298 1.00 64.75 105 LEU A C 1
ATOM 814 O O . LEU A 1 105 ? 13.081 10.357 -16.208 1.00 64.75 105 LEU A O 1
ATOM 818 N N . ARG A 1 106 ? 12.418 10.594 -18.324 1.00 66.38 106 ARG A N 1
ATOM 819 C CA . ARG A 1 106 ? 12.292 12.065 -18.250 1.00 66.38 106 ARG A CA 1
ATOM 820 C C . ARG A 1 106 ? 10.869 12.549 -18.531 1.00 66.38 106 ARG A C 1
ATOM 822 O O . ARG A 1 106 ? 10.159 11.997 -19.369 1.00 66.38 106 ARG A O 1
ATOM 829 N N . GLY A 1 107 ? 10.472 13.625 -17.842 1.00 71.44 107 GLY A N 1
ATOM 830 C CA . GLY A 1 107 ? 9.274 14.427 -18.129 1.00 71.44 107 GLY A CA 1
ATOM 831 C C . GLY A 1 107 ? 8.003 13.609 -18.390 1.00 71.44 107 GLY A C 1
ATOM 832 O O . GLY A 1 107 ? 7.460 12.974 -17.487 1.00 71.44 107 GLY A O 1
ATOM 833 N N . LYS A 1 108 ? 7.533 13.630 -19.642 1.00 74.19 108 LYS A N 1
ATOM 834 C CA . LYS A 1 108 ? 6.282 12.995 -20.087 1.00 74.19 108 LYS A CA 1
ATOM 835 C C . LYS A 1 108 ? 6.238 11.485 -19.816 1.00 74.19 108 LYS A C 1
ATOM 837 O O . LYS A 1 108 ? 5.212 11.002 -19.352 1.00 74.19 108 LYS A O 1
ATOM 842 N N . GLN A 1 109 ? 7.346 10.765 -20.016 1.00 71.25 109 GLN A N 1
ATOM 843 C CA . GLN A 1 109 ? 7.405 9.313 -19.789 1.00 71.25 109 GLN A CA 1
ATOM 844 C C . GLN A 1 109 ? 7.229 8.967 -18.309 1.00 71.25 109 GLN A C 1
ATOM 846 O O . GLN A 1 109 ? 6.509 8.035 -17.970 1.00 71.25 109 GLN A O 1
ATOM 851 N N . LYS A 1 110 ? 7.823 9.767 -17.412 1.00 73.81 110 LYS A N 1
ATOM 852 C CA . LYS A 1 110 ? 7.636 9.604 -15.964 1.00 73.81 110 LYS A CA 1
ATOM 853 C C . LYS A 1 110 ? 6.162 9.750 -15.583 1.00 73.81 110 LYS A C 1
ATOM 855 O O . LYS A 1 110 ? 5.659 8.960 -14.794 1.00 73.81 110 LYS A O 1
ATOM 860 N N . ASN A 1 111 ? 5.475 10.743 -16.149 1.00 74.69 111 ASN A N 1
ATOM 861 C CA . ASN A 1 111 ? 4.053 10.969 -15.887 1.00 74.69 111 ASN A CA 1
ATOM 862 C C . ASN A 1 111 ? 3.165 9.857 -16.463 1.00 74.69 111 ASN A C 1
ATOM 864 O O . ASN A 1 111 ? 2.188 9.482 -15.824 1.00 74.69 111 ASN A O 1
ATOM 868 N N . GLU A 1 112 ? 3.516 9.307 -17.625 1.00 76.19 112 GLU A N 1
ATOM 869 C CA . GLU A 1 112 ? 2.796 8.191 -18.245 1.00 76.19 112 GLU A CA 1
ATOM 870 C C . GLU A 1 112 ? 2.947 6.891 -17.443 1.00 76.19 112 GLU A C 1
ATOM 872 O O . GLU A 1 112 ? 1.943 6.255 -17.122 1.00 76.19 112 GLU A O 1
ATOM 877 N N . VAL A 1 113 ? 4.176 6.545 -17.037 1.00 74.12 113 VAL A N 1
ATOM 878 C CA . VAL A 1 113 ? 4.438 5.419 -16.122 1.00 74.12 113 VAL A CA 1
ATOM 879 C C . VAL A 1 113 ? 3.661 5.606 -14.834 1.00 74.12 113 VAL A C 1
ATOM 881 O O . VAL A 1 113 ? 2.962 4.698 -14.401 1.00 74.12 113 VAL A O 1
ATOM 884 N N . ARG A 1 114 ? 3.729 6.806 -14.250 1.00 76.25 114 ARG A N 1
ATOM 885 C CA . ARG A 1 114 ? 2.987 7.151 -13.039 1.00 76.25 114 ARG A CA 1
ATOM 886 C C . ARG A 1 114 ? 1.490 6.925 -13.208 1.00 76.25 114 ARG A C 1
ATOM 888 O O . ARG A 1 114 ? 0.900 6.249 -12.377 1.00 76.25 114 ARG A O 1
ATOM 895 N N . GLY A 1 115 ? 0.890 7.438 -14.280 1.00 76.56 115 GLY A N 1
ATOM 896 C CA . GLY A 1 115 ? -0.536 7.262 -14.553 1.00 76.56 115 GLY A CA 1
ATOM 897 C C . GLY A 1 115 ? -0.927 5.793 -14.717 1.00 76.56 115 GLY A C 1
ATOM 898 O O . GLY A 1 115 ? -1.921 5.356 -14.140 1.00 76.56 115 GLY A O 1
ATOM 899 N N . ARG A 1 116 ? -0.115 5.007 -15.436 1.00 79.06 116 ARG A N 1
ATOM 900 C CA . ARG A 1 116 ? -0.345 3.565 -15.601 1.00 79.06 116 ARG A CA 1
ATOM 901 C C . ARG A 1 116 ? -0.210 2.802 -14.290 1.00 79.06 116 ARG A C 1
ATOM 903 O O . ARG A 1 116 ? -1.121 2.058 -13.949 1.00 79.06 116 ARG A O 1
ATOM 910 N N . VAL A 1 117 ? 0.865 3.016 -13.533 1.00 78.06 117 VAL A N 1
ATOM 911 C CA . VAL A 1 117 ? 1.071 2.368 -12.228 1.00 78.06 117 VAL A CA 1
ATOM 912 C C . VAL A 1 117 ? -0.068 2.727 -11.277 1.00 78.06 117 VAL A C 1
ATOM 914 O O . VAL A 1 117 ? -0.652 1.824 -10.695 1.00 78.06 117 VAL A O 1
ATOM 917 N N . MET A 1 118 ? -0.467 4.003 -11.191 1.00 76.94 118 MET A N 1
ATOM 918 C CA . MET A 1 118 ? -1.629 4.422 -10.392 1.00 76.94 118 MET A CA 1
ATOM 919 C C . MET A 1 118 ? -2.899 3.682 -10.807 1.00 76.94 118 MET A C 1
ATOM 921 O O . MET A 1 118 ? -3.629 3.183 -9.954 1.00 76.94 118 MET A O 1
ATOM 925 N N . SER A 1 119 ? -3.158 3.587 -12.113 1.00 78.81 119 SER A N 1
ATOM 926 C CA . SER A 1 119 ? -4.334 2.880 -12.616 1.00 78.81 119 SER A CA 1
ATOM 927 C C . SER A 1 119 ? -4.290 1.389 -12.284 1.00 78.81 119 SER A C 1
ATOM 929 O O . SER A 1 119 ? -5.315 0.822 -11.917 1.00 78.81 119 SER A O 1
ATOM 931 N N . ILE A 1 120 ? -3.124 0.748 -12.393 1.00 79.62 120 ILE A N 1
ATOM 932 C CA . ILE A 1 120 ? -2.958 -0.679 -12.097 1.00 79.62 120 ILE A CA 1
ATOM 933 C C . ILE A 1 120 ? -3.099 -0.932 -10.598 1.00 79.62 120 ILE A C 1
ATOM 935 O O . ILE A 1 120 ? -3.811 -1.854 -10.217 1.00 79.62 120 ILE A O 1
ATOM 939 N N . VAL A 1 121 ? -2.496 -0.102 -9.743 1.00 78.69 121 VAL A N 1
ATOM 940 C CA . VAL A 1 121 ? -2.650 -0.203 -8.284 1.00 78.69 121 VAL A CA 1
ATOM 941 C C . VAL A 1 121 ? -4.119 -0.027 -7.895 1.00 78.69 121 VAL A C 1
ATOM 943 O O . VAL A 1 121 ? -4.675 -0.874 -7.200 1.00 78.69 121 VAL A O 1
ATOM 946 N N . SER A 1 122 ? -4.787 0.998 -8.429 1.00 74.44 122 SER A N 1
ATOM 947 C CA . SER A 1 122 ? -6.203 1.269 -8.158 1.00 74.44 122 SER A CA 1
ATOM 948 C C . SER A 1 122 ? -7.134 0.132 -8.598 1.00 74.44 122 SER A C 1
ATOM 950 O O . SER A 1 122 ? -8.138 -0.133 -7.934 1.00 74.44 122 SER A O 1
ATOM 952 N N . GLN A 1 123 ? -6.825 -0.557 -9.699 1.00 76.38 123 GLN A N 1
ATOM 953 C CA . GLN A 1 123 ? -7.665 -1.629 -10.248 1.00 76.38 123 GLN A CA 1
ATOM 954 C C . GLN A 1 123 ? -7.315 -3.015 -9.699 1.00 76.38 123 GLN A C 1
ATOM 956 O O . GLN A 1 123 ? -8.204 -3.827 -9.447 1.00 76.38 123 GLN A O 1
ATOM 961 N N . TYR A 1 124 ? -6.036 -3.291 -9.475 1.00 76.38 124 TYR A N 1
ATOM 962 C CA . TYR A 1 124 ? -5.529 -4.646 -9.258 1.00 76.38 124 TYR A CA 1
ATOM 963 C C . TYR A 1 124 ? -4.621 -4.791 -8.036 1.00 76.38 124 TYR A C 1
ATOM 965 O O . TYR A 1 124 ? -4.341 -5.921 -7.643 1.00 76.38 124 TYR A O 1
ATOM 973 N N . GLY A 1 125 ? -4.196 -3.682 -7.430 1.00 77.25 125 GLY A N 1
ATOM 974 C CA . GLY A 1 125 ? -3.354 -3.661 -6.242 1.00 77.25 125 GLY A CA 1
ATOM 975 C C . GLY A 1 125 ? -1.853 -3.615 -6.516 1.00 77.25 125 GLY A C 1
ATOM 976 O O . GLY A 1 125 ? -1.369 -3.736 -7.645 1.00 77.25 125 GLY A O 1
ATOM 977 N N . ILE A 1 126 ? -1.110 -3.433 -5.426 1.00 80.56 126 ILE A N 1
ATOM 978 C CA . ILE A 1 126 ? 0.341 -3.234 -5.414 1.00 80.56 126 ILE A CA 1
ATOM 979 C C . ILE A 1 126 ? 1.115 -4.435 -5.993 1.00 80.56 126 ILE A C 1
ATOM 981 O O . ILE A 1 126 ? 1.970 -4.205 -6.850 1.00 80.56 126 ILE A O 1
ATOM 985 N N . PRO A 1 127 ? 0.812 -5.706 -5.651 1.00 81.19 127 PRO A N 1
ATOM 986 C CA . PRO A 1 127 ? 1.566 -6.843 -6.194 1.00 81.19 127 PRO A CA 1
ATOM 987 C C . PRO A 1 127 ? 1.446 -6.995 -7.717 1.00 81.19 127 PRO A C 1
ATOM 989 O O . PRO A 1 127 ? 2.407 -7.367 -8.399 1.00 81.19 127 PRO A O 1
ATOM 992 N N . VAL A 1 128 ? 0.285 -6.648 -8.280 1.00 81.12 128 VAL A N 1
ATOM 993 C CA . VAL A 1 128 ? 0.075 -6.642 -9.734 1.00 81.12 128 VAL A CA 1
ATOM 994 C C . VAL A 1 128 ? 0.879 -5.527 -10.390 1.00 81.12 128 VAL A C 1
ATOM 996 O O . VAL A 1 128 ? 1.556 -5.775 -11.385 1.00 81.12 128 VAL A O 1
ATOM 999 N N . ALA A 1 129 ? 0.874 -4.322 -9.816 1.00 80.69 129 ALA A N 1
ATOM 1000 C CA . ALA A 1 129 ? 1.685 -3.209 -10.306 1.00 80.69 129 ALA A CA 1
ATOM 1001 C C . ALA A 1 129 ? 3.194 -3.498 -10.225 1.00 80.69 129 ALA A C 1
ATOM 1003 O O . ALA A 1 129 ? 3.950 -3.144 -11.135 1.00 80.69 129 ALA A O 1
ATOM 1004 N N . ALA A 1 130 ? 3.626 -4.201 -9.178 1.00 80.31 130 ALA A N 1
ATOM 1005 C CA . ALA A 1 130 ? 4.998 -4.653 -9.008 1.00 80.31 130 ALA A CA 1
ATOM 1006 C C . ALA A 1 130 ? 5.430 -5.598 -10.126 1.00 80.31 130 ALA A C 1
ATOM 1008 O O . ALA A 1 130 ? 6.419 -5.345 -10.816 1.00 80.31 130 ALA A O 1
ATOM 1009 N N . THR A 1 131 ? 4.631 -6.644 -10.337 1.00 81.00 131 THR A N 1
ATOM 1010 C CA . THR A 1 131 ? 4.859 -7.644 -11.380 1.00 81.00 131 THR A CA 1
ATOM 1011 C C . THR A 1 131 ? 4.845 -6.995 -12.761 1.00 81.00 131 THR A C 1
ATOM 1013 O O . THR A 1 131 ? 5.773 -7.193 -13.543 1.00 81.00 131 THR A O 1
ATOM 1016 N N . TRP A 1 132 ? 3.843 -6.151 -13.037 1.00 80.81 132 TRP A N 1
ATOM 1017 C CA . TRP A 1 132 ? 3.756 -5.379 -14.276 1.00 80.81 132 TRP A CA 1
ATOM 1018 C C . TRP A 1 132 ? 5.031 -4.585 -14.531 1.00 80.81 132 TRP A C 1
ATOM 1020 O O . TRP A 1 132 ? 5.557 -4.599 -15.641 1.00 80.81 132 TRP A O 1
ATOM 1030 N N . THR A 1 133 ? 5.549 -3.913 -13.502 1.00 77.31 133 THR A N 1
ATOM 1031 C CA . THR A 1 133 ? 6.739 -3.081 -13.647 1.00 77.31 133 THR A CA 1
ATOM 1032 C C . THR A 1 133 ? 7.963 -3.939 -13.942 1.00 77.31 133 THR A C 1
ATOM 1034 O O . THR A 1 133 ? 8.661 -3.663 -14.911 1.00 77.31 133 THR A O 1
ATOM 1037 N N . ILE A 1 134 ? 8.204 -5.009 -13.178 1.00 77.19 134 ILE A N 1
ATOM 1038 C CA . ILE A 1 134 ? 9.334 -5.924 -13.411 1.00 77.19 134 ILE A CA 1
ATOM 1039 C C . ILE A 1 134 ? 9.324 -6.445 -14.858 1.00 77.19 134 ILE A C 1
ATOM 1041 O O . ILE A 1 134 ? 10.344 -6.368 -15.547 1.00 77.19 134 ILE A O 1
ATOM 1045 N N . LEU A 1 135 ? 8.163 -6.899 -15.341 1.00 77.44 135 LEU A N 1
ATOM 1046 C CA . LEU A 1 135 ? 7.994 -7.391 -16.711 1.00 77.44 135 LEU A CA 1
ATOM 1047 C C . LEU A 1 135 ? 8.194 -6.286 -17.760 1.00 77.44 135 LEU A C 1
ATOM 1049 O O . LEU A 1 135 ? 8.864 -6.509 -18.767 1.00 77.44 135 LEU A O 1
ATOM 1053 N N . SER A 1 136 ? 7.667 -5.085 -17.505 1.00 76.38 136 SER A N 1
ATOM 1054 C CA . SER A 1 136 ? 7.795 -3.930 -18.405 1.00 76.38 136 SER A CA 1
ATOM 1055 C C . SER A 1 136 ? 9.237 -3.441 -18.533 1.00 76.38 136 SER A C 1
ATOM 1057 O O . SER A 1 136 ? 9.620 -2.926 -19.573 1.00 76.38 136 SER A O 1
ATOM 1059 N N . TRP A 1 137 ? 10.065 -3.584 -17.495 1.00 73.75 137 TRP A N 1
ATOM 1060 C CA . TRP A 1 137 ? 11.494 -3.283 -17.610 1.00 73.75 137 TRP A CA 1
ATOM 1061 C C . TRP A 1 137 ? 12.239 -4.389 -18.359 1.00 73.75 137 TRP A C 1
ATOM 1063 O O . TRP A 1 137 ? 13.053 -4.082 -19.229 1.00 73.75 137 TRP A O 1
ATOM 1073 N N . ALA A 1 138 ? 11.922 -5.660 -18.091 1.00 73.56 138 ALA A N 1
ATOM 1074 C CA . ALA A 1 138 ? 12.538 -6.788 -18.785 1.00 73.56 138 ALA A CA 1
ATOM 1075 C C . ALA A 1 138 ? 12.344 -6.722 -20.314 1.00 73.56 138 ALA A C 1
ATOM 1077 O O . ALA A 1 138 ? 13.279 -7.027 -21.054 1.00 73.56 138 ALA A O 1
ATOM 1078 N N . SER A 1 139 ? 11.185 -6.252 -20.797 1.00 70.25 139 SER A N 1
ATOM 1079 C CA . SER A 1 139 ? 10.915 -6.093 -22.237 1.00 70.25 139 SER A CA 1
ATOM 1080 C C . SER A 1 139 ? 11.765 -5.012 -22.919 1.00 70.25 139 SER A C 1
ATOM 1082 O O . SER A 1 139 ? 11.987 -5.081 -24.124 1.00 70.25 139 SER A O 1
ATOM 1084 N N . THR A 1 140 ? 12.295 -4.044 -22.167 1.00 67.25 140 THR A N 1
ATOM 1085 C CA . THR A 1 140 ? 13.156 -2.972 -22.707 1.00 67.25 140 THR A CA 1
ATOM 1086 C C . THR A 1 140 ? 14.633 -3.361 -22.809 1.00 67.25 140 THR A C 1
ATOM 1088 O O . THR A 1 140 ? 15.456 -2.558 -23.247 1.00 67.25 140 THR A O 1
ATOM 1091 N N . GLY A 1 141 ? 15.006 -4.565 -22.356 1.00 66.44 141 GLY A N 1
ATOM 1092 C CA . GLY A 1 141 ? 16.405 -4.995 -22.247 1.00 66.44 141 GLY A CA 1
ATOM 1093 C C . GLY A 1 141 ? 17.197 -4.270 -21.150 1.00 66.44 141 GLY A C 1
ATOM 1094 O O . GLY A 1 141 ? 18.390 -4.524 -20.980 1.00 66.44 141 GLY A O 1
ATOM 1095 N N . VAL A 1 142 ? 16.551 -3.385 -20.383 1.00 69.56 142 VAL A N 1
ATOM 1096 C CA . VAL A 1 142 ? 17.137 -2.722 -19.218 1.00 69.56 142 VAL A CA 1
ATOM 1097 C C . VAL A 1 142 ? 16.855 -3.550 -17.974 1.00 69.56 142 VAL A C 1
ATOM 1099 O O . VAL A 1 142 ? 15.769 -4.096 -17.781 1.00 69.56 142 VAL A O 1
ATOM 1102 N N . ARG A 1 143 ? 17.843 -3.627 -17.084 1.00 71.00 143 ARG A N 1
ATOM 1103 C CA . ARG A 1 143 ? 17.665 -4.291 -15.798 1.00 71.00 143 ARG A CA 1
ATOM 1104 C C . ARG A 1 143 ? 16.625 -3.539 -14.963 1.00 71.00 143 ARG A C 1
ATOM 1106 O O . ARG A 1 143 ? 16.886 -2.427 -14.513 1.00 71.00 143 ARG A O 1
ATOM 1113 N N . GLY A 1 144 ? 15.474 -4.170 -14.751 1.00 70.00 144 GLY A N 1
ATOM 1114 C CA . GLY A 1 144 ? 14.423 -3.653 -13.883 1.00 70.00 144 GLY A CA 1
ATOM 1115 C C . GLY A 1 144 ? 14.790 -3.663 -12.394 1.00 70.00 144 GLY A C 1
ATOM 1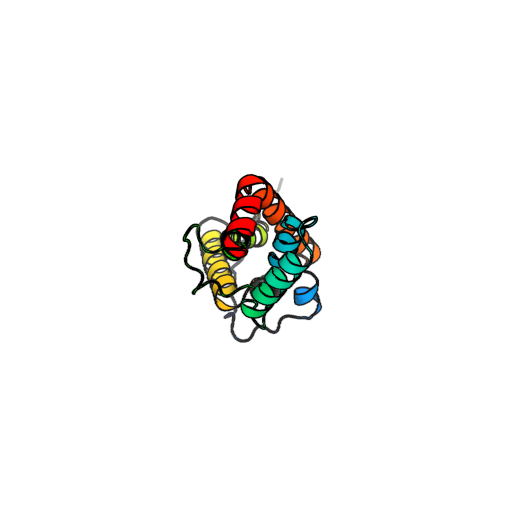116 O O . GLY A 1 144 ? 15.808 -4.247 -12.000 1.00 70.00 144 GLY A O 1
ATOM 1117 N N . PRO A 1 145 ? 13.953 -3.030 -11.557 1.00 72.94 145 PRO A N 1
ATOM 1118 C CA . PRO A 1 145 ? 14.096 -3.086 -10.108 1.00 72.94 145 PRO A CA 1
ATOM 1119 C C . PRO A 1 145 ? 14.007 -4.535 -9.607 1.00 72.94 145 PRO A C 1
ATOM 1121 O O . PRO A 1 145 ? 13.162 -5.311 -10.055 1.00 72.94 145 PRO A O 1
ATOM 1124 N N . ARG A 1 146 ? 14.882 -4.904 -8.663 1.00 78.81 146 ARG A N 1
ATOM 1125 C CA . ARG A 1 146 ? 14.778 -6.178 -7.931 1.00 78.81 146 ARG A CA 1
ATOM 1126 C C . ARG A 1 146 ? 13.636 -6.100 -6.922 1.00 78.81 146 ARG A C 1
ATOM 1128 O O . ARG A 1 146 ? 13.399 -5.025 -6.374 1.00 78.81 146 ARG A O 1
ATOM 1135 N N . LEU A 1 147 ? 13.004 -7.235 -6.624 1.00 78.12 147 LEU A N 1
ATOM 1136 C CA . LEU A 1 147 ? 11.908 -7.302 -5.657 1.00 78.12 147 LEU A CA 1
ATOM 1137 C C . LEU A 1 147 ? 12.308 -6.753 -4.279 1.00 78.12 147 LEU A C 1
ATOM 1139 O O . LEU A 1 147 ? 11.599 -5.903 -3.757 1.00 78.12 147 LEU A O 1
ATOM 1143 N N . ASP A 1 148 ? 13.484 -7.118 -3.759 1.00 80.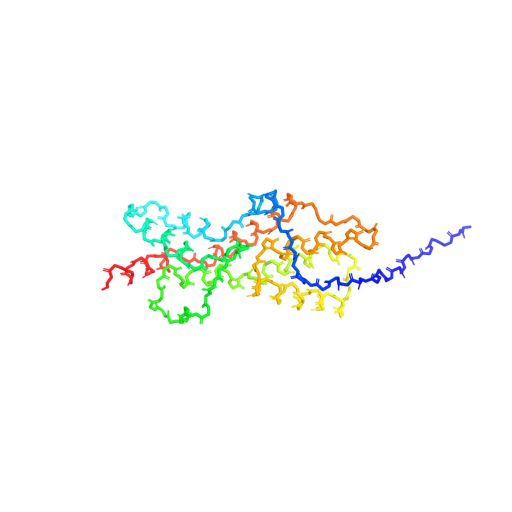81 148 ASP A N 1
ATOM 1144 C CA . ASP A 1 148 ? 14.001 -6.566 -2.494 1.00 80.81 148 ASP A CA 1
ATOM 1145 C C . ASP A 1 148 ? 14.131 -5.038 -2.526 1.00 80.81 148 ASP A C 1
ATOM 1147 O O . ASP A 1 148 ? 13.838 -4.354 -1.550 1.00 80.81 148 ASP A O 1
ATOM 1151 N N . GLY A 1 149 ? 14.552 -4.489 -3.670 1.00 77.44 149 GLY A N 1
ATOM 1152 C CA . GLY A 1 149 ? 14.656 -3.046 -3.867 1.00 77.44 149 GLY A CA 1
ATOM 1153 C C . GLY A 1 149 ? 13.284 -2.373 -3.884 1.00 77.44 149 GLY A C 1
ATOM 1154 O O . GLY A 1 149 ? 13.119 -1.319 -3.279 1.00 77.44 149 GLY A O 1
ATOM 1155 N N . LEU A 1 150 ? 12.291 -2.997 -4.525 1.00 78.06 150 LEU A N 1
ATOM 1156 C CA . LEU A 1 150 ? 10.901 -2.531 -4.494 1.00 78.06 150 LEU A CA 1
ATOM 1157 C C . LEU A 1 150 ? 10.329 -2.577 -3.077 1.00 78.06 150 LEU A C 1
ATOM 1159 O O . LEU A 1 150 ? 9.701 -1.616 -2.646 1.00 78.06 150 LEU A O 1
ATOM 1163 N N . ASN A 1 151 ? 10.577 -3.668 -2.353 1.00 79.56 151 ASN A N 1
ATOM 1164 C CA . ASN A 1 151 ? 10.094 -3.848 -0.994 1.00 79.56 151 ASN A CA 1
ATOM 1165 C C . ASN A 1 151 ? 10.722 -2.839 -0.024 1.00 79.56 151 ASN A C 1
ATOM 1167 O O . ASN A 1 151 ? 10.018 -2.215 0.763 1.00 79.56 151 ASN A O 1
ATOM 1171 N N . HIS A 1 152 ? 12.037 -2.618 -0.120 1.00 79.50 152 HIS A N 1
ATOM 1172 C CA . HIS A 1 152 ? 12.729 -1.6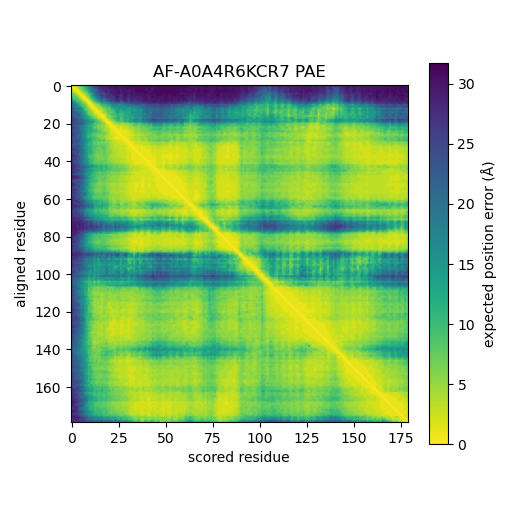16 0.688 1.00 79.50 152 HIS A CA 1
ATOM 1173 C C . HIS A 1 152 ? 12.144 -0.217 0.475 1.00 79.50 152 HIS A C 1
ATOM 1175 O O . HIS A 1 152 ? 11.807 0.468 1.435 1.00 79.50 152 HIS A O 1
ATOM 1181 N N . LEU A 1 153 ? 11.971 0.179 -0.786 1.00 76.81 153 LEU A N 1
ATOM 1182 C CA . LEU A 1 153 ? 11.431 1.483 -1.153 1.00 76.81 153 LEU A CA 1
ATOM 1183 C C . LEU A 1 153 ? 9.967 1.655 -0.700 1.00 76.81 153 LEU A C 1
ATOM 1185 O O . LEU A 1 153 ? 9.606 2.712 -0.180 1.00 76.81 153 LEU A O 1
ATOM 1189 N N . LEU A 1 154 ? 9.135 0.616 -0.847 1.00 79.44 154 LEU A N 1
ATOM 1190 C CA . LEU A 1 154 ? 7.778 0.574 -0.286 1.00 79.44 154 LEU A CA 1
ATOM 1191 C C . LEU A 1 154 ? 7.787 0.794 1.225 1.00 79.44 154 LEU A C 1
ATOM 1193 O O . LEU A 1 154 ? 7.070 1.664 1.716 1.00 79.44 154 LEU A O 1
ATOM 1197 N N . GLY A 1 155 ? 8.616 0.030 1.939 1.00 80.62 155 GLY A N 1
ATOM 1198 C CA . GLY A 1 155 ? 8.763 0.127 3.385 1.00 80.62 155 GLY A CA 1
ATOM 1199 C C . GLY A 1 155 ? 9.162 1.535 3.810 1.00 80.62 155 GLY A C 1
ATOM 1200 O O . GLY A 1 155 ? 8.486 2.129 4.643 1.00 80.62 155 GLY A O 1
ATOM 1201 N N . THR A 1 156 ? 10.194 2.118 3.188 1.00 79.88 156 THR A N 1
ATOM 1202 C CA . THR A 1 156 ? 10.616 3.501 3.460 1.00 79.88 156 THR A CA 1
ATOM 1203 C C . THR A 1 156 ? 9.457 4.475 3.321 1.00 79.88 156 THR A C 1
ATOM 1205 O O . THR A 1 156 ? 9.200 5.251 4.239 1.00 79.88 156 THR A O 1
ATOM 1208 N N . GLY A 1 157 ? 8.710 4.412 2.220 1.00 79.38 157 GLY A N 1
ATOM 1209 C CA . GLY A 1 157 ? 7.593 5.325 2.043 1.00 79.38 157 GLY A CA 1
ATOM 1210 C C . GLY A 1 157 ? 6.457 5.082 3.040 1.00 79.38 157 GLY A C 1
ATOM 1211 O O . GLY A 1 157 ? 5.870 6.041 3.536 1.00 79.38 157 GLY A O 1
ATOM 1212 N N . TYR A 1 158 ? 6.169 3.832 3.403 1.00 82.31 158 TYR A N 1
ATOM 1213 C CA . TYR A 1 158 ? 5.210 3.520 4.463 1.00 82.31 158 TYR A CA 1
ATOM 1214 C C . TYR A 1 158 ? 5.632 4.093 5.819 1.00 82.31 158 TYR A C 1
ATOM 1216 O O . TYR A 1 158 ? 4.821 4.763 6.459 1.00 82.31 158 TYR A O 1
ATOM 1224 N N . TYR A 1 159 ? 6.894 3.940 6.218 1.00 83.31 159 TYR A N 1
ATOM 1225 C CA . TYR A 1 159 ? 7.421 4.514 7.460 1.00 83.31 159 TYR A CA 1
ATOM 1226 C C . TYR A 1 159 ? 7.441 6.052 7.443 1.00 83.31 159 TYR A C 1
ATOM 1228 O O . TYR A 1 159 ? 7.086 6.695 8.433 1.00 83.31 159 TYR A O 1
ATOM 1236 N N . GLU A 1 160 ? 7.772 6.677 6.311 1.00 81.62 160 GLU A N 1
ATOM 1237 C CA . GLU A 1 160 ? 7.667 8.134 6.156 1.00 81.62 160 GLU A CA 1
ATOM 1238 C C . GLU A 1 160 ? 6.227 8.633 6.338 1.00 81.62 160 GLU A C 1
ATOM 1240 O O . GLU A 1 160 ? 5.989 9.687 6.938 1.00 81.62 160 GLU A O 1
ATOM 1245 N N . TRP A 1 161 ? 5.246 7.884 5.830 1.00 78.31 161 TRP A N 1
ATOM 1246 C CA . TRP A 1 161 ? 3.834 8.206 6.016 1.00 78.31 161 TRP A CA 1
ATOM 1247 C C . TRP A 1 161 ? 3.337 7.912 7.425 1.00 78.31 161 TRP A C 1
ATOM 1249 O O . TRP A 1 161 ? 2.569 8.714 7.960 1.00 78.31 161 TRP A O 1
ATOM 1259 N N . GLN A 1 162 ? 3.812 6.836 8.051 1.00 81.88 162 GLN A N 1
ATOM 1260 C CA . GLN A 1 162 ? 3.570 6.544 9.460 1.00 81.88 162 GLN A CA 1
ATOM 1261 C C . GLN A 1 162 ? 3.980 7.735 10.336 1.00 81.88 162 GLN A C 1
ATOM 1263 O O . GLN A 1 162 ? 3.215 8.133 11.208 1.00 81.88 162 GLN A O 1
ATOM 1268 N N . GLY A 1 163 ? 5.112 8.386 10.037 1.00 81.38 163 GLY A N 1
ATOM 1269 C CA . GLY A 1 163 ? 5.566 9.593 10.737 1.00 81.38 163 GLY A CA 1
ATOM 1270 C C . GLY A 1 163 ? 4.598 10.787 10.677 1.00 81.38 163 GLY A C 1
ATOM 1271 O O . GLY A 1 163 ? 4.706 11.709 11.484 1.00 81.38 163 GLY A O 1
ATOM 1272 N N . LYS A 1 164 ? 3.625 10.783 9.755 1.00 84.44 164 LYS A N 1
ATOM 1273 C CA . LYS A 1 164 ? 2.561 11.801 9.663 1.00 84.44 164 LYS A CA 1
ATOM 1274 C C . LYS A 1 164 ? 1.301 11.415 10.442 1.00 84.44 164 LYS A C 1
ATOM 1276 O O . LYS A 1 164 ? 0.447 12.270 10.679 1.00 84.44 164 LYS A O 1
ATOM 1281 N N . ILE A 1 165 ? 1.165 10.148 10.831 1.00 86.00 165 ILE A N 1
ATOM 1282 C CA . ILE A 1 165 ? 0.066 9.649 11.657 1.00 86.00 165 ILE A CA 1
ATOM 1283 C C . ILE A 1 165 ? 0.437 9.881 13.121 1.00 86.00 165 ILE A C 1
ATOM 1285 O O . ILE A 1 165 ? 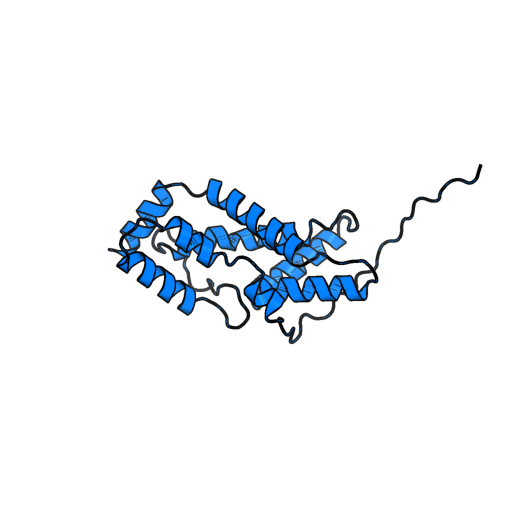1.435 9.378 13.622 1.00 86.00 165 ILE A O 1
ATOM 1289 N N . THR A 1 166 ? -0.380 10.654 13.833 1.00 87.50 166 THR A N 1
ATOM 1290 C CA . THR A 1 166 ? -0.142 10.924 15.259 1.00 87.50 166 THR A CA 1
ATOM 1291 C C . THR A 1 166 ? -0.797 9.865 16.147 1.00 87.50 166 THR A C 1
ATOM 1293 O O . THR A 1 166 ? -1.856 9.333 15.808 1.00 87.50 166 THR A O 1
ATOM 1296 N N . ASN A 1 167 ? -0.252 9.642 17.350 1.00 87.12 167 ASN A N 1
ATOM 1297 C CA . ASN A 1 167 ? -0.868 8.766 18.361 1.00 87.12 167 ASN A CA 1
ATOM 1298 C C . ASN A 1 167 ? -2.333 9.139 18.646 1.00 87.12 167 ASN A C 1
ATOM 1300 O O . ASN A 1 167 ? -3.175 8.266 18.838 1.00 87.12 167 ASN A O 1
ATOM 1304 N N . GLY A 1 168 ? -2.664 10.437 18.623 1.00 88.38 168 GLY A N 1
ATOM 1305 C CA . GLY A 1 168 ? -4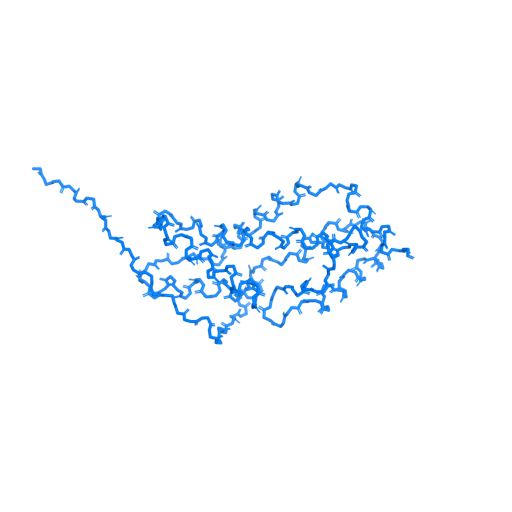.039 10.914 18.787 1.00 88.38 168 GLY A CA 1
ATOM 1306 C C . GLY A 1 168 ? -4.981 10.409 17.691 1.00 88.38 168 GLY A C 1
ATOM 1307 O O . GLY A 1 168 ? -6.101 10.008 17.992 1.00 88.38 168 GLY A O 1
ATOM 1308 N N . MET A 1 169 ? -4.523 10.345 16.435 1.00 88.62 169 MET A N 1
ATOM 1309 C CA . MET A 1 169 ? -5.314 9.800 15.323 1.00 88.62 169 MET A CA 1
ATOM 1310 C C . MET A 1 169 ? -5.568 8.299 15.483 1.00 88.62 169 MET A C 1
ATOM 1312 O O . MET A 1 169 ? -6.673 7.840 15.184 1.00 88.62 169 MET A O 1
ATOM 1316 N N . VAL A 1 170 ? -4.582 7.546 15.980 1.00 89.19 170 VAL A N 1
ATOM 1317 C CA . VAL A 1 170 ? -4.722 6.111 16.277 1.00 89.19 170 VAL A CA 1
ATOM 1318 C C . VAL A 1 170 ? -5.725 5.893 17.410 1.00 89.19 170 VAL A C 1
ATOM 1320 O O . VAL A 1 170 ? -6.712 5.178 17.232 1.00 89.19 170 VAL A O 1
ATOM 1323 N N . ILE A 1 171 ? -5.552 6.589 18.539 1.00 89.31 171 ILE A N 1
ATOM 1324 C CA . ILE A 1 171 ? -6.456 6.509 19.698 1.00 89.31 171 ILE A CA 1
ATOM 1325 C C . ILE A 1 171 ? -7.890 6.884 19.310 1.00 89.31 171 ILE A C 1
ATOM 1327 O O . ILE A 1 171 ? -8.834 6.174 19.663 1.00 89.31 171 ILE A O 1
ATOM 1331 N N . ASP A 1 172 ? -8.075 7.968 18.556 1.00 88.31 172 ASP A N 1
ATOM 1332 C CA . ASP A 1 172 ? -9.393 8.383 18.076 1.00 88.31 172 ASP A CA 1
ATOM 1333 C C . ASP A 1 172 ? -10.018 7.349 17.138 1.00 88.31 172 ASP A C 1
ATOM 1335 O O . ASP A 1 172 ? -11.233 7.142 17.170 1.00 88.31 172 ASP A O 1
ATOM 1339 N N . SER A 1 173 ? -9.208 6.694 16.304 1.00 88.19 173 SER A N 1
ATOM 1340 C CA . SER A 1 173 ? -9.675 5.639 15.404 1.00 88.19 173 SER A CA 1
ATOM 1341 C C . SER A 1 173 ? -10.132 4.404 16.180 1.00 88.19 173 SER A C 1
ATOM 1343 O O . SER A 1 173 ? -11.184 3.854 15.863 1.00 88.19 173 SER A O 1
ATOM 1345 N N . ILE A 1 174 ? -9.412 4.020 17.240 1.00 87.44 174 ILE A N 1
ATOM 1346 C CA . ILE A 1 174 ? -9.806 2.936 18.157 1.00 87.44 174 ILE A CA 1
ATOM 1347 C C . ILE A 1 174 ? -11.112 3.282 18.877 1.00 87.44 174 ILE A C 1
ATOM 1349 O O . ILE A 1 174 ? -12.036 2.472 18.914 1.00 87.44 174 ILE A O 1
ATOM 1353 N N . ARG A 1 175 ? -11.210 4.490 19.447 1.00 86.62 175 ARG A N 1
ATOM 1354 C CA . ARG A 1 175 ? -12.390 4.925 20.212 1.00 86.62 175 ARG A CA 1
ATOM 1355 C C . ARG A 1 175 ? -13.662 4.885 19.379 1.00 86.62 175 ARG A C 1
ATOM 1357 O O . ARG A 1 175 ? -14.672 4.383 19.850 1.00 86.62 175 ARG A O 1
ATOM 1364 N N . LYS A 1 176 ? -13.604 5.386 18.146 1.00 83.94 176 LYS A N 1
ATOM 1365 C CA . LYS A 1 176 ? -14.762 5.417 17.241 1.00 83.94 176 LYS A CA 1
ATOM 1366 C C . LYS A 1 176 ? -15.227 4.040 16.809 1.00 83.94 176 LYS A C 1
ATOM 1368 O O . LYS A 1 176 ? -16.386 3.893 16.470 1.00 83.94 176 LYS A O 1
ATOM 1373 N N . TRP A 1 177 ? -14.326 3.068 16.792 1.00 79.25 177 TRP A N 1
ATOM 1374 C CA . TRP A 1 177 ? -14.666 1.700 16.433 1.00 79.25 177 TRP A CA 1
ATOM 1375 C C . TRP A 1 177 ? -15.336 0.935 17.577 1.00 79.25 177 TRP A C 1
ATOM 1377 O O . TRP A 1 177 ? -16.064 -0.021 17.346 1.00 79.25 177 TRP A O 1
ATOM 1387 N N . ARG A 1 178 ? -15.077 1.343 18.825 1.00 74.94 178 ARG A N 1
ATOM 1388 C CA . ARG A 1 178 ? -15.702 0.764 20.022 1.00 74.94 178 ARG A CA 1
ATOM 1389 C C . ARG A 1 178 ? -17.079 1.360 20.348 1.00 74.94 178 ARG A C 1
ATOM 1391 O O . ARG A 1 178 ? -17.726 0.848 21.257 1.00 74.94 178 ARG A O 1
ATOM 1398 N N . ALA A 1 179 ? -17.465 2.454 19.691 1.00 65.88 179 ALA A N 1
ATOM 1399 C CA . ALA A 1 179 ? -18.708 3.194 19.922 1.00 65.88 179 ALA A CA 1
ATOM 1400 C C . ALA A 1 179 ? -19.781 2.794 18.906 1.00 65.88 179 ALA A C 1
ATOM 1402 O O . ALA A 1 179 ? -20.957 2.714 19.319 1.00 65.88 179 ALA A O 1
#

Mean predicted aligned error: 9.02 Å